Protein AF-A0A163GGL7-F1 (afdb_monomer)

Structure (mmCIF, N/CA/C/O backbone):
data_AF-A0A163GGL7-F1
#
_entry.id   AF-A0A163GGL7-F1
#
loop_
_atom_site.group_PDB
_atom_site.id
_atom_site.type_symbol
_atom_site.label_atom_id
_atom_site.label_alt_id
_atom_site.label_comp_id
_atom_site.label_asym_id
_atom_site.label_entity_id
_atom_site.label_seq_id
_atom_site.pdbx_PDB_ins_code
_atom_site.Cartn_x
_atom_site.Cartn_y
_atom_site.Cartn_z
_atom_site.occupancy
_atom_site.B_iso_or_equiv
_atom_site.auth_seq_id
_atom_site.auth_comp_id
_atom_site.auth_asym_id
_atom_site.auth_atom_id
_atom_site.pdbx_PDB_model_num
ATOM 1 N N . MET A 1 1 ? -7.167 70.352 -33.232 1.00 44.88 1 MET A N 1
ATOM 2 C CA . MET A 1 1 ? -8.323 69.597 -32.715 1.00 44.88 1 MET A CA 1
ATOM 3 C C . MET A 1 1 ? -7.757 68.590 -31.742 1.00 44.88 1 MET A C 1
ATOM 5 O O . MET A 1 1 ? -7.042 67.697 -32.175 1.00 44.88 1 MET A O 1
ATOM 9 N N . GLU A 1 2 ? -7.932 68.835 -30.448 1.00 42.88 2 GLU A N 1
ATOM 10 C CA . GLU A 1 2 ? -7.479 67.932 -29.388 1.00 42.88 2 GLU A CA 1
ATOM 11 C C . GLU A 1 2 ? -8.529 66.824 -29.254 1.00 42.88 2 GLU A C 1
ATOM 13 O O . GLU A 1 2 ? -9.671 67.102 -28.901 1.00 42.88 2 GLU A O 1
ATOM 18 N N . GLY A 1 3 ? -8.180 65.598 -29.649 1.00 52.34 3 GLY A N 1
ATOM 19 C CA . GLY A 1 3 ? -9.056 64.434 -29.512 1.00 52.34 3 GLY A CA 1
ATOM 20 C C . GLY A 1 3 ? -8.938 63.861 -28.104 1.00 52.34 3 GLY A C 1
ATOM 21 O O . GLY A 1 3 ? -7.832 63.551 -27.660 1.00 52.34 3 GLY A O 1
ATOM 22 N N . GLN A 1 4 ? -10.057 63.749 -27.392 1.00 49.47 4 GLN A N 1
ATOM 23 C CA . GLN A 1 4 ? -10.102 63.172 -26.052 1.00 49.47 4 GLN A CA 1
ATOM 24 C C . GLN A 1 4 ? -10.383 61.666 -26.169 1.00 49.47 4 GLN A C 1
ATOM 26 O O . GLN A 1 4 ? -11.414 61.265 -26.703 1.00 49.47 4 GLN A O 1
ATOM 31 N N . LEU A 1 5 ? -9.446 60.834 -25.708 1.00 48.84 5 LEU A N 1
ATOM 32 C CA . LEU A 1 5 ? -9.575 59.373 -25.716 1.00 48.84 5 LEU A CA 1
ATOM 33 C C . LEU A 1 5 ? -10.402 58.906 -24.515 1.00 48.84 5 LEU A C 1
ATOM 35 O O . LEU A 1 5 ? -10.209 59.396 -23.400 1.00 48.84 5 LEU A O 1
ATOM 39 N N . SER A 1 6 ? -11.285 57.931 -24.733 1.00 51.97 6 SER A N 1
ATOM 40 C CA . SER A 1 6 ? -12.044 57.272 -23.667 1.00 51.97 6 SER A CA 1
ATOM 41 C C . SER A 1 6 ? -11.605 55.813 -23.512 1.00 51.97 6 SER A C 1
ATOM 43 O O . SER A 1 6 ? -11.263 55.147 -24.491 1.00 51.97 6 SER A O 1
ATOM 45 N N . PHE A 1 7 ? -11.568 55.341 -22.263 1.00 52.06 7 PHE A N 1
ATOM 46 C CA . PHE A 1 7 ? -11.135 53.992 -21.895 1.00 52.06 7 PHE A CA 1
ATOM 47 C C . PHE A 1 7 ? -12.296 53.255 -21.233 1.00 52.06 7 PHE A C 1
ATOM 49 O O . PHE A 1 7 ? -12.891 53.776 -20.288 1.00 52.06 7 PHE A O 1
ATOM 56 N N . ILE A 1 8 ? -12.580 52.041 -21.701 1.00 52.47 8 ILE A N 1
ATOM 57 C CA . ILE A 1 8 ? -13.531 51.120 -21.070 1.00 52.47 8 ILE A CA 1
ATOM 58 C C . ILE A 1 8 ? -12.761 49.851 -20.693 1.00 52.47 8 ILE A C 1
ATOM 60 O O . ILE A 1 8 ? -11.965 49.339 -21.484 1.00 52.47 8 ILE A O 1
ATOM 64 N N . VAL A 1 9 ? -12.962 49.383 -19.460 1.00 54.03 9 VAL A N 1
ATOM 65 C CA . VAL A 1 9 ? -12.357 48.157 -18.926 1.00 54.03 9 VAL A CA 1
ATOM 66 C C . VAL A 1 9 ? -13.477 47.160 -18.670 1.00 54.03 9 VAL A C 1
ATOM 68 O O . VAL A 1 9 ? -14.288 47.382 -17.774 1.00 54.03 9 VAL A O 1
ATOM 71 N N . GLU A 1 10 ? -13.492 46.066 -19.427 1.00 55.91 10 GLU A N 1
ATOM 72 C CA . GLU A 1 10 ? -14.357 44.908 -19.182 1.00 55.91 10 GLU A CA 1
ATOM 73 C C . GLU A 1 10 ? -13.496 43.634 -19.186 1.00 55.91 10 GLU A C 1
ATOM 75 O O . GLU A 1 10 ? -12.673 43.421 -20.081 1.00 55.91 10 GLU A O 1
ATOM 80 N N . ASP A 1 11 ? -13.636 42.843 -18.117 1.00 50.78 11 ASP A N 1
ATOM 81 C CA . ASP A 1 11 ? -13.098 41.492 -17.905 1.00 50.78 11 ASP A CA 1
ATOM 82 C C . ASP A 1 11 ? -11.753 41.184 -18.593 1.00 50.78 11 ASP A C 1
ATOM 84 O O . ASP A 1 11 ? -11.652 40.435 -19.564 1.00 50.78 11 ASP A O 1
ATOM 88 N N . ASN A 1 12 ? -10.682 41.742 -18.014 1.00 46.88 12 ASN A N 1
ATOM 89 C CA . ASN A 1 12 ? -9.273 41.542 -18.386 1.00 46.88 12 ASN A CA 1
ATOM 90 C C . ASN A 1 12 ? -8.842 42.047 -19.775 1.00 46.88 12 ASN A C 1
ATOM 92 O O . ASN A 1 12 ? -7.723 41.749 -20.202 1.00 46.88 12 ASN A O 1
ATOM 96 N N . SER A 1 13 ? -9.645 42.877 -20.446 1.00 48.28 13 SER A N 1
ATOM 97 C CA . SER A 1 13 ? -9.218 43.558 -21.672 1.00 48.28 13 SER A CA 1
ATOM 98 C C . SER A 1 13 ? -9.492 45.066 -21.645 1.00 48.28 13 SER A C 1
ATOM 100 O O . SER A 1 13 ? -10.447 45.546 -21.038 1.00 48.28 13 SER A O 1
ATOM 102 N N . LEU A 1 14 ? -8.589 45.828 -22.269 1.00 50.19 14 LEU A N 1
ATOM 103 C CA . LEU A 1 14 ? -8.660 47.284 -22.409 1.00 50.19 14 LEU A CA 1
ATOM 104 C C . LEU A 1 14 ? -8.910 47.615 -23.880 1.00 50.19 14 LEU A C 1
ATOM 106 O O . LEU A 1 14 ? -8.082 47.289 -24.733 1.00 50.19 14 LEU A O 1
ATOM 110 N N . LEU A 1 15 ? -10.024 48.287 -24.166 1.00 52.66 15 LEU A N 1
ATOM 111 C CA . LEU A 1 15 ? -10.358 48.784 -25.500 1.00 52.66 15 LEU A CA 1
ATOM 112 C C . LEU A 1 15 ? -10.299 50.316 -25.505 1.00 52.66 15 LEU A C 1
ATOM 114 O O . LEU A 1 15 ? -10.896 50.980 -24.657 1.00 52.66 15 LEU A O 1
ATOM 118 N N . ILE A 1 16 ? -9.552 50.869 -26.464 1.00 56.84 16 ILE A N 1
ATOM 119 C CA . ILE A 1 16 ? -9.421 52.312 -26.6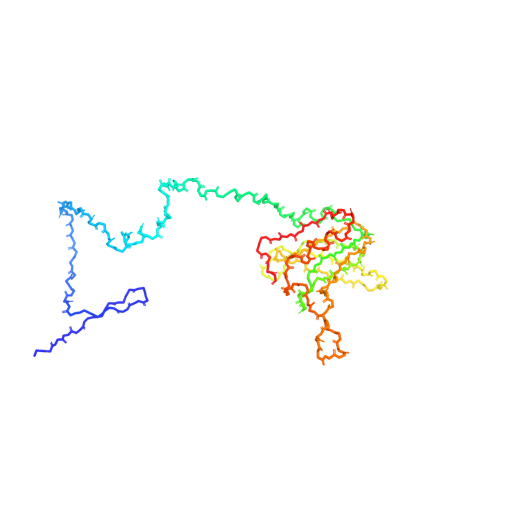95 1.00 56.84 16 ILE A CA 1
ATOM 120 C C . ILE A 1 16 ? -10.218 52.639 -27.952 1.00 56.84 16 ILE A C 1
ATOM 122 O O . ILE A 1 16 ? -9.942 52.082 -29.015 1.00 56.84 16 ILE A O 1
ATOM 126 N N . THR A 1 17 ? -11.203 53.530 -27.839 1.00 58.06 17 THR A N 1
ATOM 127 C CA . THR A 1 17 ? -12.014 53.953 -28.987 1.00 58.06 17 THR A CA 1
ATOM 128 C C . THR A 1 17 ? -12.222 55.461 -29.009 1.00 58.06 17 THR A C 1
ATOM 130 O O . THR A 1 17 ? -12.473 56.075 -27.973 1.00 58.06 17 THR A O 1
ATOM 133 N N . ASP A 1 18 ? -12.214 56.033 -30.212 1.00 52.47 18 ASP A N 1
ATOM 134 C CA . ASP A 1 18 ? -12.368 57.476 -30.460 1.00 52.47 18 ASP A CA 1
ATOM 135 C C . ASP A 1 18 ? -13.841 57.927 -30.542 1.00 52.47 18 ASP A C 1
ATOM 137 O O . ASP A 1 18 ? -14.144 59.008 -31.044 1.00 52.47 18 ASP A O 1
ATOM 141 N N . LYS A 1 19 ? -14.788 57.081 -30.116 1.00 53.19 19 LYS A N 1
ATOM 142 C CA . LYS A 1 19 ? -16.228 57.348 -30.230 1.00 53.19 19 LYS A CA 1
ATOM 143 C C . LYS A 1 19 ? -16.804 57.757 -28.877 1.00 53.19 19 LYS A C 1
ATOM 145 O O . LYS A 1 19 ? -16.641 57.043 -27.893 1.00 53.19 19 LYS A O 1
ATOM 150 N N . GLU A 1 20 ? -17.486 58.900 -28.846 1.00 45.91 20 GLU A N 1
ATOM 151 C CA . GLU A 1 20 ? -18.166 59.417 -27.656 1.00 45.91 20 GLU A CA 1
ATOM 152 C C . GLU A 1 20 ? -19.263 58.449 -27.181 1.00 45.91 20 GLU A C 1
ATOM 154 O O . GLU A 1 20 ? -20.142 58.045 -27.946 1.00 45.91 20 GLU A O 1
ATOM 159 N N . VAL A 1 21 ? -19.211 58.078 -25.900 1.00 42.91 21 VAL A N 1
ATOM 160 C CA . VAL A 1 21 ? -20.190 57.194 -25.258 1.00 42.91 21 VAL A CA 1
ATOM 161 C C . VAL A 1 21 ? -21.442 58.003 -24.915 1.00 42.91 21 VAL A C 1
ATOM 163 O O . VAL A 1 21 ? -21.466 58.756 -23.942 1.00 42.91 21 VAL A O 1
ATOM 166 N N . VAL A 1 22 ? -22.506 57.840 -25.702 1.00 39.91 22 VAL A N 1
ATOM 167 C CA . VAL A 1 22 ? -23.835 58.366 -25.366 1.00 39.91 22 VAL A CA 1
ATOM 168 C C . VAL A 1 22 ? -24.484 57.426 -24.351 1.00 39.91 22 VAL A C 1
ATOM 170 O O . VAL A 1 22 ? -24.863 56.305 -24.678 1.00 39.91 22 VAL A O 1
ATOM 173 N N . THR A 1 23 ? -24.620 57.880 -23.106 1.00 41.75 23 THR A N 1
ATOM 174 C CA . THR A 1 23 ? -25.435 57.206 -22.085 1.00 41.75 23 THR A CA 1
ATOM 175 C C . THR A 1 23 ? -26.864 57.731 -22.155 1.00 41.75 23 THR A C 1
ATOM 177 O O . THR A 1 23 ? -27.076 58.929 -22.006 1.00 41.75 23 THR A O 1
ATOM 180 N N . CYS A 1 24 ? -27.855 56.859 -22.361 1.00 31.84 24 CYS A N 1
ATOM 181 C CA . CYS A 1 24 ? -29.272 57.197 -22.188 1.00 31.84 24 CYS A CA 1
ATOM 182 C C . CYS A 1 24 ? -30.082 55.976 -21.728 1.00 31.84 24 CYS A C 1
ATOM 184 O O . CYS A 1 24 ? -30.067 54.919 -22.353 1.00 31.84 24 CYS A O 1
ATOM 186 N N . HIS A 1 25 ? -30.798 56.169 -20.620 1.00 33.97 25 HIS A N 1
ATOM 187 C CA . HIS A 1 25 ? -31.919 55.356 -20.159 1.00 33.97 25 HIS A CA 1
ATOM 188 C C . HIS A 1 25 ? -33.111 55.402 -21.137 1.00 33.97 25 HIS A C 1
ATOM 190 O O . HIS A 1 25 ? -33.255 56.353 -21.899 1.00 33.97 25 HIS A O 1
ATOM 196 N N . ASP A 1 26 ? -34.011 54.429 -20.949 1.00 32.78 26 ASP A N 1
ATOM 197 C CA . ASP A 1 26 ? -35.420 54.352 -21.370 1.00 32.78 26 ASP A CA 1
ATOM 198 C C . ASP A 1 26 ? -35.799 53.687 -22.719 1.00 32.78 26 ASP A C 1
ATOM 200 O O . ASP A 1 26 ? -35.625 54.239 -23.796 1.00 32.78 26 ASP A O 1
ATOM 204 N N . LYS A 1 27 ? -36.546 52.576 -22.552 1.00 35.03 27 LYS A N 1
ATOM 205 C CA . LYS A 1 27 ? -37.779 52.149 -23.259 1.00 35.03 27 LYS A CA 1
ATOM 206 C C . LYS A 1 27 ? -37.694 51.428 -24.623 1.00 35.03 27 LYS A C 1
ATOM 208 O O . LYS A 1 27 ? -37.368 52.002 -25.646 1.00 35.03 27 LYS A O 1
ATOM 213 N N . PHE A 1 28 ? -38.148 50.166 -24.566 1.00 39.12 28 PHE A N 1
ATOM 214 C CA . PHE A 1 28 ? -38.983 49.370 -25.492 1.00 39.12 28 PHE A CA 1
ATOM 215 C C . PHE A 1 28 ? -39.317 49.880 -26.914 1.00 39.12 28 PHE A C 1
ATOM 217 O O . PHE A 1 28 ? -39.790 51.003 -27.066 1.00 39.12 28 PHE A O 1
ATOM 224 N N . LYS A 1 29 ? -39.365 48.887 -27.836 1.00 33.34 29 LYS A N 1
ATOM 225 C CA . LYS A 1 29 ? -39.800 48.874 -29.260 1.00 33.34 29 LYS A CA 1
ATOM 226 C C . LYS A 1 29 ? -38.696 49.352 -30.218 1.00 33.34 29 LYS A C 1
ATOM 228 O O . LYS A 1 29 ? -38.129 50.401 -29.992 1.00 33.34 29 LYS A O 1
ATOM 233 N N . ASP A 1 30 ? -38.254 48.615 -31.235 1.00 35.81 30 ASP A N 1
ATOM 234 C CA . ASP A 1 30 ? -38.982 47.785 -32.191 1.00 35.81 30 ASP A CA 1
ATOM 235 C C . ASP A 1 30 ? -38.170 46.577 -32.696 1.00 35.81 30 ASP A C 1
ATOM 237 O O . ASP A 1 30 ? -36.960 46.453 -32.535 1.00 35.81 30 ASP A O 1
ATOM 241 N N . MET A 1 31 ? -38.934 45.673 -33.290 1.00 38.78 31 MET A N 1
ATOM 242 C CA . MET A 1 31 ? -38.601 44.422 -33.945 1.00 38.78 31 MET A CA 1
ATOM 243 C C . MET A 1 31 ? -37.930 44.671 -35.303 1.00 38.78 31 MET A C 1
ATOM 245 O O . MET A 1 31 ? -38.597 45.213 -36.174 1.00 38.78 31 MET A O 1
ATOM 249 N N . GLU A 1 32 ? -36.708 44.181 -35.541 1.00 40.34 32 GLU A N 1
ATOM 250 C CA . GLU A 1 32 ? -36.238 43.870 -36.901 1.00 40.34 32 GLU A CA 1
ATOM 251 C C . GLU A 1 32 ? -35.399 42.584 -36.918 1.00 40.34 32 GLU A C 1
ATOM 253 O O . GLU A 1 32 ? -34.463 42.401 -36.140 1.00 40.34 32 GLU A O 1
ATOM 258 N N . LEU A 1 33 ? -35.804 41.669 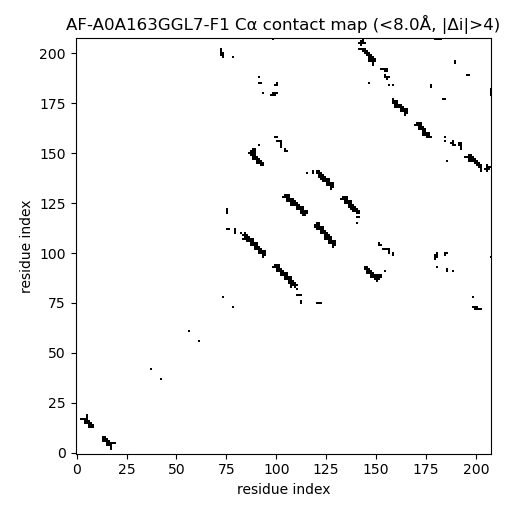-37.804 1.00 47.94 33 LEU A N 1
ATOM 259 C CA . LEU A 1 33 ? -35.144 40.407 -38.106 1.00 47.94 33 LEU A CA 1
ATOM 260 C C . LEU A 1 33 ? -33.727 40.660 -38.631 1.00 47.94 33 LEU A C 1
ATOM 262 O O . LEU A 1 33 ? -33.557 41.042 -39.788 1.00 47.94 33 LEU A O 1
ATOM 266 N N . PHE A 1 34 ? -32.716 40.339 -37.831 1.00 37.09 34 PHE A N 1
ATOM 267 C CA . PHE A 1 34 ? -31.394 40.050 -38.366 1.00 37.09 34 PHE A CA 1
ATOM 268 C C . PHE A 1 34 ? -31.302 38.551 -38.630 1.00 37.09 34 PHE A C 1
ATOM 270 O O . PHE A 1 34 ? -31.229 37.730 -37.720 1.00 37.09 34 PHE A O 1
ATOM 277 N N . ILE A 1 35 ? -31.350 38.204 -39.915 1.00 43.56 35 ILE A N 1
ATOM 278 C CA . ILE A 1 35 ? -30.812 36.945 -40.417 1.00 43.56 35 ILE A CA 1
ATOM 279 C C . ILE A 1 35 ? -29.319 37.014 -40.105 1.00 43.56 35 ILE A C 1
ATOM 281 O O . ILE A 1 35 ? -28.572 37.699 -40.804 1.00 43.56 35 ILE A O 1
ATOM 285 N N . GLU A 1 36 ? -28.906 36.385 -39.008 1.00 51.75 36 GLU A N 1
ATOM 286 C CA . GLU A 1 36 ? -27.495 36.203 -38.695 1.00 51.75 36 GLU A CA 1
ATOM 287 C C . GLU A 1 36 ? -26.886 35.417 -39.854 1.00 51.75 36 GLU A C 1
ATOM 289 O O . GLU A 1 36 ? -27.171 34.234 -40.055 1.00 51.75 36 GLU A O 1
ATOM 294 N N . GLN A 1 37 ? -26.096 36.098 -40.683 1.00 56.59 37 GLN A N 1
ATOM 295 C CA . GLN A 1 37 ? -25.216 35.380 -41.585 1.00 56.59 37 GLN A CA 1
ATOM 296 C C . GLN A 1 37 ? -24.268 34.564 -40.704 1.00 56.59 37 GLN A C 1
ATOM 298 O O . GLN A 1 37 ? -23.672 35.141 -39.790 1.00 56.59 37 GLN A O 1
ATOM 303 N N . PRO A 1 38 ? -24.170 33.241 -40.916 1.00 52.81 38 PRO A N 1
ATOM 304 C CA . PRO A 1 38 ? -23.340 32.400 -40.076 1.00 52.81 38 PRO A CA 1
ATOM 305 C C . PRO A 1 38 ? -21.902 32.911 -40.126 1.00 52.81 38 PRO A C 1
ATOM 307 O O . PRO A 1 38 ? -21.375 33.228 -41.193 1.00 52.81 38 PRO A O 1
ATOM 310 N N . ASP A 1 39 ? -21.300 33.021 -38.945 1.00 60.44 39 ASP A N 1
ATOM 311 C CA . ASP A 1 39 ? -19.940 33.507 -38.760 1.00 60.44 39 ASP A CA 1
ATOM 312 C C . ASP A 1 39 ? -18.971 32.732 -39.682 1.00 60.44 39 ASP A C 1
ATOM 314 O O . ASP A 1 39 ? -18.908 31.494 -39.601 1.00 60.44 39 ASP A O 1
ATOM 318 N N . PRO A 1 40 ? -18.206 33.411 -40.560 1.00 57.97 40 PRO A N 1
ATOM 319 C CA . PRO A 1 40 ? -17.293 32.752 -41.493 1.00 57.97 40 PRO A CA 1
ATOM 320 C C . PRO A 1 40 ? -16.237 31.880 -40.791 1.00 57.97 40 PRO A C 1
ATOM 322 O O . PRO A 1 40 ? -15.691 30.963 -41.409 1.00 57.97 40 PRO A O 1
ATOM 325 N N . PHE A 1 41 ? -15.971 32.097 -39.496 1.00 48.69 41 PHE A N 1
ATOM 326 C CA . PHE A 1 41 ? -15.073 31.245 -38.711 1.00 48.69 41 PHE A CA 1
ATOM 327 C C . PHE A 1 41 ? -15.708 29.903 -38.290 1.00 48.69 41 PHE A C 1
ATOM 329 O O . PHE A 1 41 ? -15.012 28.883 -38.219 1.00 48.69 41 PHE A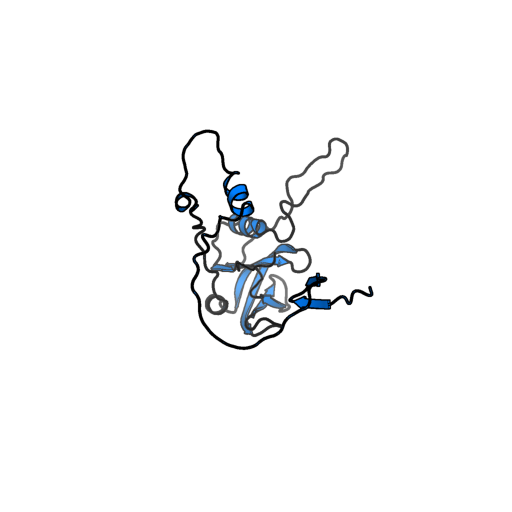 O 1
ATOM 336 N N . ILE A 1 42 ? -17.030 29.851 -38.092 1.00 57.31 42 ILE A N 1
ATOM 337 C CA . ILE A 1 42 ? -17.773 28.599 -37.842 1.00 57.31 42 ILE A CA 1
ATOM 338 C C . ILE A 1 42 ? -17.869 27.776 -39.137 1.00 57.31 42 ILE A C 1
ATOM 340 O O . ILE A 1 42 ? -17.798 26.546 -39.124 1.00 57.31 42 ILE A O 1
ATOM 344 N N . GLU A 1 43 ? -17.970 28.442 -40.286 1.00 55.50 43 GLU A N 1
ATOM 345 C CA . GLU A 1 43 ? -18.048 27.767 -41.583 1.00 55.50 43 GLU A CA 1
ATOM 346 C C . GLU A 1 43 ? -16.686 27.214 -42.044 1.00 55.50 43 GLU A C 1
ATOM 348 O O . GLU A 1 43 ? -16.609 26.128 -42.624 1.00 55.50 43 GLU A O 1
ATOM 353 N N . ALA A 1 44 ? -15.587 27.900 -41.709 1.00 53.97 44 ALA A N 1
ATOM 354 C CA . ALA A 1 44 ? -14.232 27.423 -41.982 1.00 53.97 44 ALA A CA 1
ATOM 355 C C . ALA A 1 44 ? -13.853 26.181 -41.153 1.00 53.97 44 ALA A C 1
ATOM 357 O O . ALA A 1 44 ? -13.134 25.311 -41.646 1.00 53.97 44 ALA A O 1
ATOM 358 N N . SER A 1 45 ? -14.360 26.058 -39.923 1.00 51.62 45 SER A N 1
ATOM 359 C CA . SER A 1 45 ? -14.071 24.918 -39.037 1.00 51.62 45 SER A CA 1
ATOM 360 C C . SER A 1 45 ? -14.872 23.655 -39.379 1.00 51.62 45 SER A C 1
ATOM 362 O O . SER A 1 45 ? -14.391 22.551 -39.133 1.00 51.62 45 SER A O 1
ATOM 364 N N . LYS A 1 46 ? -16.021 23.777 -40.059 1.00 51.97 46 LYS A N 1
ATOM 365 C CA . LYS A 1 46 ? -16.744 22.626 -40.640 1.00 51.97 46 LYS A CA 1
ATOM 366 C C . LYS A 1 46 ? -16.039 21.988 -41.843 1.00 51.97 46 LYS A C 1
ATOM 368 O O . LYS A 1 46 ? -16.419 20.900 -42.264 1.00 51.97 46 LYS A O 1
ATOM 373 N N . LYS A 1 47 ? -15.028 22.646 -42.418 1.00 49.88 47 LYS A N 1
ATOM 374 C CA . LYS A 1 47 ? -14.437 22.271 -43.713 1.00 49.88 47 LYS A CA 1
ATOM 375 C C . LYS A 1 47 ? -13.233 21.321 -43.630 1.00 49.88 47 LYS A C 1
ATOM 377 O O . LYS A 1 47 ? -12.660 21.006 -44.669 1.00 49.88 47 LYS A O 1
ATOM 382 N N . PHE A 1 48 ? -12.849 20.862 -42.435 1.00 44.59 48 PHE A N 1
ATOM 383 C CA . PHE A 1 48 ? -11.613 20.088 -42.218 1.00 44.59 48 PHE A CA 1
ATOM 384 C C . PHE A 1 48 ? -11.803 18.609 -41.858 1.00 44.59 48 PHE A C 1
ATOM 386 O O . PHE A 1 48 ? -10.871 17.980 -41.367 1.00 44.59 48 PHE A O 1
ATOM 393 N N . PHE A 1 49 ? -12.954 18.019 -42.176 1.00 42.09 49 PHE A N 1
ATOM 394 C CA . PHE A 1 49 ? -13.113 16.563 -42.143 1.00 42.09 49 PHE A CA 1
ATOM 395 C C . PHE A 1 49 ? -13.613 16.071 -43.499 1.00 42.09 49 PHE A C 1
ATOM 397 O O . PHE A 1 49 ? -14.788 15.778 -43.684 1.00 42.09 49 PHE A O 1
ATOM 404 N N . PHE A 1 50 ? -12.699 16.024 -44.468 1.00 39.28 50 PHE A N 1
ATOM 405 C CA . PHE A 1 50 ? -12.869 15.223 -45.675 1.00 39.28 50 PHE A CA 1
ATOM 406 C C . PHE A 1 50 ? -11.946 14.011 -45.555 1.00 39.28 50 PHE A C 1
ATOM 408 O O . PHE A 1 50 ? -10.725 14.155 -45.549 1.00 39.28 50 PHE A O 1
ATOM 415 N N . ILE A 1 51 ? -12.545 12.830 -45.427 1.00 47.94 51 ILE A N 1
ATOM 416 C CA . ILE A 1 51 ? -11.910 11.542 -45.714 1.00 47.94 51 ILE A CA 1
ATOM 417 C C . ILE A 1 51 ? -12.280 11.222 -47.171 1.00 47.94 51 ILE A C 1
ATOM 419 O O . ILE A 1 51 ? -13.402 11.498 -47.591 1.00 47.94 51 ILE A O 1
ATOM 423 N N . GLU A 1 52 ? -11.333 10.719 -47.964 1.00 48.09 52 GLU A N 1
ATOM 424 C CA . GLU A 1 52 ? -11.436 10.557 -49.429 1.00 48.09 52 GLU A CA 1
ATOM 425 C C . GLU A 1 52 ? -12.461 9.518 -49.932 1.00 48.09 52 GLU A C 1
ATOM 427 O O . GLU A 1 52 ? -12.468 9.202 -51.118 1.00 48.09 52 GLU A O 1
ATOM 432 N N . GLU A 1 53 ? -13.381 9.023 -49.106 1.00 51.03 53 GLU A N 1
ATOM 433 C CA . GLU A 1 53 ? -14.464 8.138 -49.547 1.00 51.03 53 GLU A CA 1
ATOM 434 C C . GLU A 1 53 ? -15.765 8.557 -48.852 1.00 51.03 53 GLU A C 1
ATOM 436 O O . GLU A 1 53 ? -15.837 8.661 -47.631 1.00 51.03 53 GLU A O 1
ATOM 441 N N . GLY A 1 54 ? -16.767 8.918 -49.656 1.00 49.09 54 GLY A N 1
ATOM 442 C CA . GLY A 1 54 ? -17.960 9.656 -49.242 1.00 49.09 54 GLY A CA 1
ATOM 443 C C . GLY A 1 54 ? -18.971 8.869 -48.412 1.00 49.09 54 GLY A C 1
ATOM 444 O O . GLY A 1 54 ? -20.072 8.612 -48.891 1.00 49.09 54 GLY A O 1
ATOM 445 N N . GLU A 1 55 ? -18.648 8.597 -47.153 1.00 49.88 55 GLU A N 1
ATOM 446 C CA . GLU A 1 55 ? -19.631 8.283 -46.116 1.00 49.88 55 GLU A CA 1
ATOM 447 C C . GLU A 1 55 ? -19.621 9.387 -45.049 1.00 49.88 55 GLU A C 1
ATOM 449 O O . GLU A 1 55 ? -18.615 9.653 -44.390 1.00 49.88 55 GLU A O 1
ATOM 454 N N . GLN A 1 56 ? -20.756 10.082 -44.909 1.00 48.09 56 GLN A N 1
ATOM 455 C CA . GLN A 1 56 ? -21.010 10.942 -43.756 1.00 48.09 56 GLN A CA 1
ATOM 456 C C . GLN A 1 56 ? -21.264 10.037 -42.553 1.00 48.09 56 GLN A C 1
ATOM 458 O O . GLN A 1 56 ? -22.330 9.439 -42.452 1.00 48.09 56 GLN A O 1
ATOM 463 N N . ILE A 1 57 ? -20.297 9.960 -41.646 1.00 47.94 57 ILE A N 1
ATOM 464 C CA . ILE A 1 57 ? -20.506 9.355 -40.332 1.00 47.94 57 ILE A CA 1
ATOM 465 C C . ILE A 1 57 ? -21.317 10.370 -39.515 1.00 47.94 57 ILE A C 1
ATOM 467 O O . ILE A 1 57 ? -20.840 11.479 -39.247 1.00 47.94 57 ILE A O 1
ATOM 471 N N . GLU A 1 58 ? -22.568 10.039 -39.184 1.00 50.38 58 GLU A N 1
ATOM 472 C CA . GLU A 1 58 ? -23.361 10.821 -38.233 1.00 50.38 58 GLU A CA 1
ATOM 473 C C . GLU A 1 58 ? -22.621 10.862 -36.888 1.00 50.38 58 GLU A C 1
ATOM 475 O O . GLU A 1 58 ? -22.031 9.873 -36.454 1.00 50.38 58 GLU A O 1
ATOM 480 N N . LEU A 1 59 ? -22.633 12.016 -36.211 1.00 48.56 59 LEU A N 1
ATOM 481 C CA . LEU A 1 59 ? -21.912 12.214 -34.944 1.00 48.56 59 LEU A CA 1
ATOM 482 C C . LEU A 1 59 ? -22.355 11.236 -33.834 1.00 48.56 59 LEU A C 1
ATOM 484 O O . LEU A 1 59 ? -21.647 11.083 -32.839 1.00 48.56 59 LEU A O 1
ATOM 488 N N . ASP A 1 60 ? -23.491 10.568 -34.027 1.00 51.72 60 ASP A N 1
ATOM 489 C CA . ASP A 1 60 ? -24.046 9.549 -33.140 1.00 51.72 60 ASP A CA 1
ATOM 490 C C . ASP A 1 60 ? -23.286 8.207 -33.222 1.00 51.72 60 ASP A C 1
ATOM 492 O O . ASP A 1 60 ? -23.339 7.412 -32.284 1.00 51.72 60 ASP A O 1
ATOM 496 N N . GLU A 1 61 ? -22.506 7.963 -34.284 1.00 49.09 61 GLU A N 1
ATOM 497 C CA . GLU A 1 61 ? -21.687 6.748 -34.448 1.00 49.09 61 GLU A CA 1
ATOM 498 C C . GLU A 1 61 ? -20.269 6.879 -33.856 1.00 49.09 61 GLU A C 1
ATOM 500 O O . GLU A 1 61 ? -19.539 5.893 -33.749 1.00 49.09 61 GLU A O 1
ATOM 505 N N . LEU A 1 62 ? -19.879 8.076 -33.396 1.00 44.22 62 LEU A N 1
ATOM 506 C CA . LEU A 1 62 ? -18.629 8.311 -32.656 1.00 44.22 62 LEU A CA 1
ATOM 507 C C . LEU A 1 62 ? -18.771 8.095 -31.143 1.00 44.22 62 LEU A C 1
ATOM 509 O O . LEU A 1 62 ? -17.879 8.465 -30.373 1.00 44.22 62 LEU A O 1
ATOM 513 N N . ILE A 1 63 ? -19.849 7.446 -30.699 1.00 46.03 63 ILE A N 1
ATOM 514 C CA . ILE A 1 63 ? -19.888 6.840 -29.371 1.00 46.03 63 ILE A CA 1
ATOM 515 C C . ILE A 1 63 ? -19.026 5.578 -29.444 1.00 46.03 63 ILE A C 1
ATOM 517 O O . ILE A 1 63 ? -19.508 4.455 -29.596 1.00 46.03 63 ILE A O 1
ATOM 521 N N . LEU A 1 64 ? -17.709 5.770 -29.335 1.00 47.50 64 LEU A N 1
ATOM 522 C CA . LEU A 1 64 ? -16.826 4.714 -28.856 1.00 47.50 64 LEU A CA 1
ATOM 523 C C . LEU A 1 64 ? -17.503 4.097 -27.623 1.00 47.50 64 LEU A C 1
ATOM 525 O O . LEU A 1 64 ? -17.970 4.861 -26.771 1.00 47.50 64 LEU A O 1
ATOM 529 N N . PRO A 1 65 ? -17.566 2.762 -27.479 1.00 40.97 65 PRO A N 1
ATOM 530 C CA . PRO A 1 65 ? -17.975 2.163 -26.225 1.00 40.97 65 PRO A CA 1
ATOM 531 C C . PRO A 1 65 ? -16.876 2.466 -25.201 1.00 40.97 65 PRO A C 1
ATOM 533 O O . PRO A 1 65 ? -16.017 1.638 -24.921 1.00 40.97 65 PRO A O 1
ATOM 536 N N . ILE A 1 66 ? -16.891 3.672 -24.632 1.00 47.34 66 ILE A N 1
ATOM 537 C CA . ILE A 1 66 ? -16.268 3.967 -23.349 1.00 47.34 66 ILE A CA 1
ATOM 538 C C . ILE A 1 66 ? -17.205 3.347 -22.316 1.00 47.34 66 ILE A C 1
ATOM 540 O O . ILE A 1 66 ? -17.952 4.011 -21.612 1.00 47.34 66 ILE A O 1
ATOM 544 N N . ILE A 1 67 ? -17.226 2.022 -22.312 1.00 51.69 67 ILE A N 1
ATOM 545 C CA . ILE A 1 67 ? -17.556 1.246 -21.135 1.00 51.69 67 ILE A CA 1
ATOM 546 C C . ILE A 1 67 ? -16.233 0.567 -20.791 1.00 51.69 67 ILE A C 1
ATOM 548 O O . ILE A 1 67 ? -16.061 -0.639 -20.942 1.00 51.69 67 ILE A O 1
ATOM 552 N N . GLU A 1 68 ? -15.247 1.371 -20.383 1.00 56.97 68 GLU A N 1
ATOM 553 C CA . GLU A 1 68 ? -14.381 0.882 -19.319 1.00 56.97 68 GLU A CA 1
ATOM 554 C C . GLU A 1 68 ? -15.336 0.739 -18.141 1.00 56.97 68 GLU A C 1
ATOM 556 O O . GLU A 1 68 ? -15.846 1.741 -17.650 1.00 56.97 68 GLU A O 1
ATOM 561 N N . GLU A 1 69 ? -15.710 -0.496 -17.805 1.00 53.50 69 GLU A N 1
ATOM 562 C CA . GLU A 1 69 ? -16.549 -0.788 -16.648 1.00 53.50 69 GLU A CA 1
ATOM 563 C C . GLU A 1 69 ? -15.991 -0.000 -15.459 1.00 53.50 69 GLU A C 1
ATOM 565 O O . GLU A 1 69 ? -14.899 -0.295 -14.966 1.00 53.50 69 GLU A O 1
ATOM 570 N N . GLU A 1 70 ? -16.699 1.060 -15.065 1.00 52.25 70 GLU A N 1
ATOM 571 C CA . GLU A 1 70 ? -16.304 1.947 -13.982 1.00 52.25 70 GLU A CA 1
ATOM 572 C C . GLU A 1 70 ? -16.372 1.135 -12.692 1.00 52.25 70 GLU A C 1
ATOM 574 O O . GLU A 1 70 ? -17.396 1.060 -12.014 1.00 52.25 70 GLU A O 1
ATOM 579 N N . LYS A 1 71 ? -15.283 0.434 -12.376 1.00 58.75 71 LYS A N 1
ATOM 580 C CA . LYS A 1 71 ? -15.170 -0.319 -11.138 1.00 58.75 71 LYS A CA 1
ATOM 581 C C . LYS A 1 71 ? -15.000 0.709 -10.028 1.00 58.75 71 LYS A C 1
ATOM 583 O O . LYS A 1 71 ? -13.881 1.117 -9.717 1.00 58.75 71 LYS A O 1
ATOM 588 N N . GLU A 1 72 ? -16.123 1.171 -9.485 1.00 65.44 72 GLU A N 1
ATOM 589 C CA . GLU A 1 72 ? -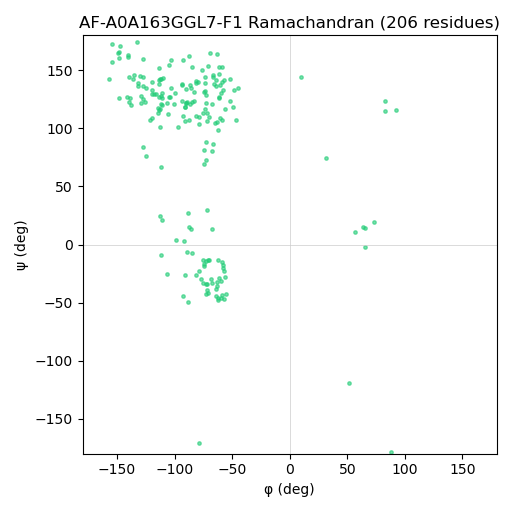16.150 2.044 -8.317 1.00 65.44 72 GLU A CA 1
ATOM 590 C C . GLU A 1 72 ? -15.249 1.434 -7.237 1.00 65.44 72 GLU A C 1
ATOM 592 O O . GLU A 1 72 ? -15.431 0.296 -6.793 1.00 65.44 72 GLU A O 1
ATOM 597 N N . SER A 1 73 ? -14.202 2.168 -6.862 1.00 75.69 73 SER A N 1
ATOM 598 C CA . SER A 1 73 ? -13.280 1.736 -5.818 1.00 75.69 73 SER A CA 1
ATOM 599 C C . SER A 1 73 ? -14.026 1.639 -4.488 1.00 75.69 73 SER A C 1
ATOM 601 O O . SER A 1 73 ? -14.764 2.563 -4.143 1.00 75.69 73 SER A O 1
ATOM 603 N N . MET A 1 74 ? -13.789 0.570 -3.719 1.00 87.38 74 MET A N 1
ATOM 604 C CA . MET A 1 74 ? -14.404 0.384 -2.397 1.00 87.38 74 MET A CA 1
ATOM 605 C C . MET A 1 74 ? -14.216 1.611 -1.497 1.00 87.38 74 MET A C 1
ATOM 607 O O . MET A 1 74 ? -13.144 2.220 -1.462 1.00 87.38 74 MET A O 1
ATOM 611 N N . SER A 1 75 ? -15.234 1.937 -0.703 1.00 91.62 75 SER A N 1
ATOM 612 C CA . SER A 1 75 ? -15.139 3.018 0.280 1.00 91.62 75 SER A CA 1
ATOM 613 C C . SER A 1 75 ? -14.218 2.638 1.450 1.00 91.62 75 SER A C 1
ATOM 615 O O . SER A 1 75 ? -14.096 1.468 1.826 1.00 91.62 75 SER A O 1
ATOM 617 N N . PHE A 1 76 ? -13.599 3.625 2.112 1.00 94.00 76 PHE A N 1
ATOM 618 C CA . PHE A 1 76 ? -12.776 3.353 3.301 1.00 94.00 76 PHE A CA 1
ATOM 619 C C . PHE A 1 76 ? -13.574 2.694 4.433 1.00 94.00 76 PHE A C 1
ATOM 621 O O . PHE A 1 76 ? -13.035 1.860 5.162 1.00 94.00 76 PHE A O 1
ATOM 628 N N . GLN A 1 77 ? -14.868 3.004 4.553 1.00 93.94 77 GLN A N 1
ATOM 629 C CA . GLN A 1 77 ? -15.755 2.383 5.539 1.00 93.94 77 GLN A CA 1
ATOM 630 C C . GLN A 1 77 ? -15.939 0.883 5.299 1.00 93.94 77 GLN A C 1
ATOM 632 O O . GLN A 1 77 ? -15.989 0.109 6.256 1.00 93.94 77 GLN A O 1
ATOM 637 N N . GLU A 1 78 ? -16.022 0.455 4.041 1.00 93.81 78 GLU A N 1
ATOM 638 C CA . GLU A 1 78 ? -16.082 -0.963 3.678 1.00 93.81 78 GLU A CA 1
ATOM 639 C C . GLU A 1 78 ? -14.744 -1.652 3.915 1.00 93.81 78 GLU A C 1
ATOM 641 O O . GLU A 1 78 ? -14.706 -2.734 4.499 1.00 93.81 78 GLU A O 1
ATOM 646 N N . ILE A 1 79 ? -13.643 -0.988 3.562 1.00 95.06 79 ILE A N 1
ATOM 647 C CA . ILE A 1 79 ? -12.290 -1.506 3.774 1.00 95.06 79 ILE A CA 1
ATOM 648 C C . ILE A 1 79 ? -12.046 -1.821 5.255 1.00 95.06 79 ILE A C 1
ATOM 650 O O . ILE A 1 79 ? -11.595 -2.918 5.582 1.00 95.06 79 ILE A O 1
ATOM 654 N N . VAL A 1 80 ? -12.407 -0.916 6.171 1.00 95.31 80 VAL A N 1
ATOM 655 C CA . VAL A 1 80 ? -12.262 -1.164 7.617 1.00 95.31 80 VAL A CA 1
ATOM 656 C C . VAL A 1 80 ? -13.118 -2.339 8.097 1.00 95.31 80 VAL A C 1
ATOM 658 O O . VAL A 1 80 ? -12.700 -3.057 8.999 1.00 95.31 80 VAL A O 1
ATOM 661 N N . LYS A 1 81 ? -14.291 -2.583 7.497 1.00 95.06 81 LYS A N 1
ATOM 662 C CA . LYS A 1 81 ? -15.140 -3.737 7.851 1.00 95.06 81 LYS A CA 1
ATOM 663 C C . LYS A 1 81 ? -14.554 -5.067 7.374 1.00 95.06 81 LYS A C 1
ATOM 665 O O . LYS A 1 81 ? -14.753 -6.086 8.032 1.00 95.06 81 LYS A O 1
ATOM 670 N N . ILE A 1 82 ? -13.870 -5.066 6.230 1.00 95.38 82 ILE A N 1
ATOM 671 C CA . ILE A 1 82 ? -13.223 -6.256 5.660 1.00 95.38 82 ILE A CA 1
ATOM 672 C C . ILE A 1 82 ? -11.973 -6.619 6.468 1.00 95.38 82 ILE A C 1
ATOM 674 O O . ILE A 1 82 ? -11.730 -7.794 6.760 1.00 95.38 82 ILE A O 1
ATOM 678 N N . LEU A 1 83 ? -11.183 -5.610 6.840 1.00 95.38 83 LEU A N 1
ATOM 679 C CA . LEU A 1 83 ? -9.932 -5.792 7.559 1.00 95.38 83 LEU A CA 1
ATOM 680 C C . LEU A 1 83 ? -10.173 -6.217 9.011 1.00 95.38 83 LEU A C 1
ATOM 682 O O . LEU A 1 83 ? -10.649 -5.462 9.851 1.00 95.38 83 LEU A O 1
ATOM 686 N N . LYS A 1 84 ? -9.773 -7.447 9.321 1.00 94.75 84 LYS A N 1
ATOM 687 C CA . LYS A 1 84 ? -9.786 -8.006 10.675 1.00 94.75 84 LYS A CA 1
ATOM 688 C C . LYS A 1 84 ? -8.514 -7.655 11.435 1.00 94.75 84 LYS A C 1
ATOM 690 O O . LYS A 1 84 ? -7.405 -7.872 10.934 1.00 94.75 84 LYS A O 1
ATOM 695 N N . ASP A 1 85 ? -8.683 -7.226 12.678 1.00 93.94 85 ASP A N 1
ATOM 696 C CA . ASP A 1 85 ? -7.588 -7.017 13.622 1.00 93.94 85 ASP A CA 1
ATOM 697 C C . ASP A 1 85 ? -6.781 -8.307 13.853 1.00 93.94 85 ASP A C 1
ATOM 699 O O . ASP A 1 85 ? -7.276 -9.429 13.712 1.00 93.94 85 ASP A O 1
ATOM 703 N N . SER A 1 86 ? -5.503 -8.151 14.204 1.00 93.69 86 SER A N 1
ATOM 704 C CA . SER A 1 86 ? -4.520 -9.228 14.434 1.00 93.69 86 SER A CA 1
ATOM 705 C C . SER A 1 86 ? -4.303 -10.198 13.265 1.00 93.69 86 SER A C 1
ATOM 707 O O . SER A 1 86 ? -3.627 -11.219 13.420 1.00 93.69 86 SER A O 1
ATOM 709 N N . SER A 1 87 ? -4.832 -9.883 12.083 1.00 96.38 87 SER A N 1
ATOM 710 C CA . SER A 1 87 ? -4.699 -10.712 10.887 1.00 96.38 87 SER A CA 1
ATOM 711 C C . SER A 1 87 ? -3.495 -10.283 10.045 1.00 96.38 87 SER A C 1
ATOM 713 O O . SER A 1 87 ? -2.938 -9.190 10.198 1.00 96.38 87 SER A O 1
ATOM 715 N N . LYS A 1 88 ? -3.016 -11.194 9.201 1.00 97.50 88 LYS A N 1
ATOM 716 C CA . LYS A 1 88 ? -1.846 -10.975 8.345 1.00 97.50 88 LYS A CA 1
ATOM 717 C C . LYS A 1 88 ? -2.319 -10.468 6.995 1.00 97.50 88 LYS A C 1
ATOM 719 O O . LYS A 1 88 ? -3.249 -11.039 6.456 1.00 97.50 88 LYS A O 1
ATOM 724 N N . TYR A 1 89 ? -1.636 -9.471 6.452 1.00 97.88 89 TYR A N 1
ATOM 725 C CA . TYR A 1 89 ? -1.946 -8.928 5.135 1.00 97.88 89 TYR A CA 1
ATOM 726 C C . TYR A 1 89 ? -0.672 -8.597 4.375 1.00 97.88 89 TYR A C 1
ATOM 728 O O . TYR A 1 89 ? 0.403 -8.431 4.965 1.00 97.88 89 TYR A O 1
ATOM 736 N N . THR A 1 90 ? -0.811 -8.463 3.066 1.00 97.94 90 THR A N 1
ATOM 737 C CA . THR A 1 90 ? 0.219 -7.918 2.185 1.00 97.94 90 THR A CA 1
ATOM 738 C C . THR A 1 90 ? -0.352 -6.691 1.507 1.00 97.94 90 THR A C 1
ATOM 740 O O . THR A 1 90 ? -1.459 -6.756 0.986 1.00 97.94 90 THR A O 1
ATOM 743 N N . ILE A 1 91 ? 0.378 -5.580 1.548 1.00 97.00 91 ILE A N 1
ATOM 744 C CA . ILE A 1 91 ? -0.027 -4.317 0.932 1.00 97.00 91 ILE A CA 1
ATOM 745 C C . ILE A 1 91 ? 0.930 -4.010 -0.211 1.00 97.00 91 ILE A C 1
ATOM 747 O O . ILE A 1 91 ? 2.139 -3.968 0.015 1.00 97.00 91 ILE A O 1
ATOM 751 N N . LEU A 1 92 ? 0.390 -3.755 -1.400 1.00 96.94 92 LEU A N 1
ATOM 752 C CA . LEU A 1 92 ? 1.100 -3.169 -2.533 1.00 96.94 92 LEU A CA 1
ATOM 753 C C . LEU A 1 92 ? 0.661 -1.713 -2.686 1.00 96.94 92 LEU A C 1
ATOM 755 O O . LEU A 1 92 ? -0.530 -1.423 -2.767 1.00 96.94 92 LEU A O 1
ATOM 759 N N . MET A 1 93 ? 1.621 -0.800 -2.733 1.00 95.06 93 MET A N 1
ATOM 760 C CA . MET A 1 93 ? 1.377 0.631 -2.927 1.00 95.06 93 MET A CA 1
ATOM 761 C C . MET A 1 93 ? 2.603 1.292 -3.551 1.00 95.06 93 MET A C 1
ATOM 763 O O . MET A 1 93 ? 3.660 0.669 -3.655 1.00 95.06 93 MET A O 1
ATOM 767 N N . PHE A 1 94 ? 2.485 2.558 -3.938 1.00 94.25 94 PHE A N 1
ATOM 768 C CA . PHE A 1 94 ? 3.652 3.357 -4.297 1.00 94.25 94 PHE A CA 1
ATOM 769 C C . PHE A 1 94 ? 4.339 3.908 -3.053 1.00 94.25 94 PHE A C 1
ATOM 771 O O . PHE A 1 94 ? 3.692 4.318 -2.093 1.00 94.25 94 PHE A O 1
ATOM 778 N N . ASP A 1 95 ? 5.665 3.917 -3.082 1.00 92.75 95 ASP A N 1
ATOM 779 C CA . ASP A 1 95 ? 6.465 4.609 -2.083 1.00 92.75 95 ASP A CA 1
ATOM 780 C C . ASP A 1 95 ? 6.379 6.127 -2.281 1.00 92.75 95 ASP A C 1
ATOM 782 O O . ASP A 1 95 ? 6.665 6.633 -3.367 1.00 92.75 95 ASP A O 1
ATOM 786 N N . ASP A 1 96 ? 6.062 6.853 -1.211 1.00 87.50 96 ASP A N 1
ATOM 787 C CA . ASP A 1 96 ? 5.846 8.304 -1.236 1.00 87.50 96 ASP A CA 1
ATOM 788 C C . ASP A 1 96 ? 7.086 9.099 -1.669 1.00 87.50 96 ASP A C 1
ATOM 790 O O . ASP A 1 96 ? 6.970 10.193 -2.218 1.00 87.50 96 ASP A O 1
ATOM 794 N N . LEU A 1 97 ? 8.285 8.571 -1.405 1.00 88.50 97 LEU A N 1
ATOM 795 C CA . LEU A 1 97 ? 9.545 9.250 -1.714 1.00 88.50 97 LEU A CA 1
ATOM 796 C C . LEU A 1 97 ? 10.028 8.940 -3.128 1.00 88.50 97 LEU A C 1
ATOM 798 O O . LEU A 1 97 ? 10.440 9.832 -3.873 1.00 88.50 97 LEU A O 1
ATOM 802 N N . THR A 1 98 ? 10.058 7.658 -3.487 1.00 89.31 98 THR A N 1
ATOM 803 C CA . THR A 1 98 ? 10.667 7.227 -4.749 1.00 89.31 98 THR A CA 1
ATOM 804 C C . THR A 1 98 ? 9.678 7.180 -5.907 1.00 89.31 98 THR A C 1
ATOM 806 O O . THR A 1 98 ? 10.099 7.361 -7.056 1.00 89.31 98 THR A O 1
ATOM 809 N N . GLY A 1 99 ? 8.391 6.986 -5.610 1.00 89.62 99 GLY A N 1
ATOM 810 C CA . GLY A 1 99 ? 7.317 6.798 -6.576 1.00 89.62 99 GLY A CA 1
ATOM 811 C C . GLY A 1 99 ? 7.325 5.433 -7.266 1.00 89.62 99 GLY A C 1
ATOM 812 O O . GLY A 1 99 ? 6.763 5.282 -8.348 1.00 89.62 99 GLY A O 1
ATOM 813 N N . PHE A 1 100 ? 8.004 4.440 -6.691 1.00 92.75 100 PHE A N 1
ATOM 814 C CA . PHE A 1 100 ? 8.049 3.071 -7.212 1.00 92.75 100 PHE A CA 1
ATOM 815 C C . PHE A 1 100 ? 7.181 2.127 -6.375 1.00 92.75 100 PHE A C 1
ATOM 817 O O . PHE A 1 100 ? 6.946 2.405 -5.196 1.00 92.75 100 PHE A O 1
ATOM 824 N N . PRO A 1 101 ? 6.692 1.016 -6.959 1.00 94.81 101 PRO A N 1
ATOM 825 C CA . PRO A 1 101 ? 5.871 0.061 -6.229 1.00 94.81 101 PRO A CA 1
ATOM 826 C C . PRO A 1 101 ? 6.677 -0.617 -5.122 1.00 94.81 101 PRO A C 1
ATOM 828 O O . PRO A 1 101 ? 7.817 -1.046 -5.325 1.00 94.81 101 PRO A O 1
ATOM 831 N N . ILE A 1 102 ? 6.054 -0.766 -3.962 1.00 95.25 102 ILE A N 1
ATOM 832 C CA . ILE A 1 102 ? 6.581 -1.508 -2.825 1.00 95.25 102 ILE A CA 1
ATOM 833 C C . ILE A 1 102 ? 5.515 -2.453 -2.285 1.00 95.25 102 ILE A C 1
ATOM 835 O O . ILE A 1 102 ? 4.343 -2.097 -2.179 1.00 95.25 102 ILE A O 1
ATOM 839 N N . SER A 1 103 ? 5.943 -3.663 -1.928 1.00 96.25 103 SER A N 1
ATOM 840 C CA . SER A 1 103 ? 5.105 -4.655 -1.265 1.00 96.25 103 SER A CA 1
ATOM 841 C C . SER A 1 103 ? 5.577 -4.838 0.168 1.00 96.25 103 SER A C 1
ATOM 843 O O . SER A 1 103 ? 6.772 -5.007 0.433 1.00 96.25 103 SER A O 1
ATOM 845 N N . ILE A 1 104 ? 4.641 -4.775 1.110 1.00 95.94 104 ILE A N 1
ATOM 846 C CA . ILE A 1 104 ? 4.926 -4.876 2.536 1.00 95.94 104 ILE A CA 1
ATOM 847 C C . ILE A 1 104 ? 4.012 -5.922 3.157 1.00 95.94 104 ILE A C 1
ATOM 849 O O . ILE A 1 104 ? 2.790 -5.804 3.157 1.00 95.94 104 ILE A O 1
ATOM 853 N N . GLN A 1 105 ? 4.632 -6.927 3.768 1.00 97.56 105 GLN A N 1
ATOM 854 C CA . GLN A 1 105 ? 3.9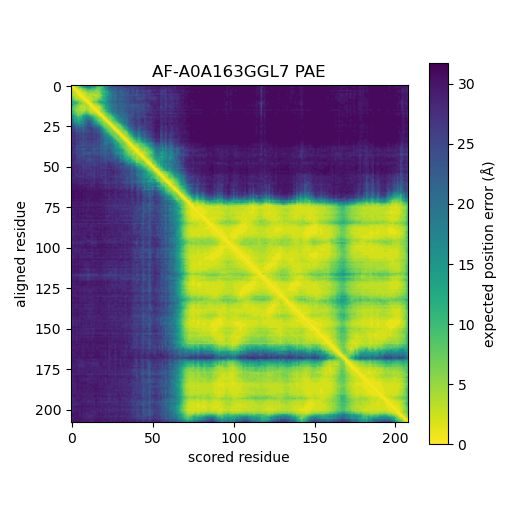42 -7.941 4.556 1.00 97.56 105 GLN A CA 1
ATOM 855 C C . GLN A 1 105 ? 3.778 -7.450 5.994 1.00 97.56 105 GLN A C 1
ATOM 857 O O . GLN A 1 105 ? 4.764 -7.184 6.696 1.00 97.56 105 GLN A O 1
ATOM 862 N N . ILE A 1 106 ? 2.534 -7.357 6.448 1.00 97.12 106 ILE A N 1
ATOM 863 C CA . ILE A 1 106 ? 2.167 -6.768 7.733 1.00 97.12 106 ILE A CA 1
ATOM 864 C C . ILE A 1 106 ? 1.294 -7.709 8.567 1.00 97.12 106 ILE A C 1
ATOM 866 O O . ILE A 1 106 ? 0.670 -8.646 8.072 1.00 97.12 106 ILE A O 1
ATOM 870 N N . THR A 1 107 ? 1.258 -7.464 9.868 1.00 97.25 107 THR A N 1
ATOM 871 C CA . THR A 1 107 ? 0.203 -7.935 10.764 1.00 97.25 107 THR A CA 1
ATOM 872 C C . THR A 1 107 ? -0.547 -6.706 11.241 1.00 97.25 107 THR A C 1
ATOM 874 O O . THR A 1 107 ? 0.055 -5.829 11.864 1.00 97.25 107 THR A O 1
ATOM 877 N N . LEU A 1 108 ? -1.826 -6.617 10.894 1.00 97.19 108 LEU A N 1
ATOM 878 C CA . LEU A 1 108 ? -2.666 -5.482 11.240 1.00 97.19 108 LEU A CA 1
ATOM 879 C C . LEU A 1 108 ? -3.022 -5.560 12.723 1.00 97.19 108 LEU A C 1
ATOM 881 O O . LEU A 1 108 ? -3.437 -6.606 13.206 1.00 97.19 108 LEU A O 1
ATOM 885 N N . SER A 1 109 ? -2.847 -4.463 13.445 1.00 95.69 109 SER A N 1
ATOM 886 C CA . SER A 1 109 ? -3.312 -4.328 14.827 1.00 95.69 109 SER A CA 1
ATOM 887 C C . SER A 1 109 ? -4.699 -3.705 14.867 1.00 95.69 109 SER A C 1
ATOM 889 O O . SER A 1 109 ? -5.537 -4.174 15.627 1.00 95.69 109 SER A O 1
ATOM 891 N N . LYS A 1 110 ? -4.912 -2.653 14.066 1.00 95.81 110 LYS A N 1
ATOM 892 C CA . LYS A 1 110 ? -6.161 -1.893 14.023 1.00 95.81 110 LYS A CA 1
ATOM 893 C C . LYS A 1 110 ? -6.309 -1.165 12.689 1.00 95.81 110 LYS A C 1
ATOM 895 O O . LYS A 1 110 ? -5.327 -0.622 12.184 1.00 95.81 110 LYS A O 1
ATOM 900 N N . ALA A 1 111 ? -7.531 -1.099 12.168 1.00 96.38 111 ALA A N 1
ATOM 901 C CA . ALA A 1 111 ? -7.915 -0.189 11.090 1.00 96.38 111 ALA A CA 1
ATOM 902 C C . ALA A 1 111 ? -8.924 0.855 11.603 1.00 96.38 111 ALA A C 1
ATOM 904 O O . ALA A 1 111 ? -9.823 0.533 12.380 1.00 96.38 111 ALA A O 1
ATOM 905 N N . ALA A 1 112 ? -8.766 2.117 11.206 1.00 96.38 112 ALA A N 1
ATOM 906 C CA . ALA A 1 112 ? -9.649 3.210 11.608 1.00 96.38 112 ALA A CA 1
ATOM 907 C C . ALA A 1 112 ? -9.765 4.271 10.511 1.00 96.38 112 ALA A C 1
ATOM 909 O O . ALA A 1 112 ? -8.902 4.379 9.644 1.00 96.38 112 ALA A O 1
ATOM 910 N N . ILE A 1 113 ? -10.821 5.080 10.579 1.00 96.31 113 ILE A N 1
ATOM 911 C CA . ILE A 1 113 ? -11.016 6.237 9.702 1.00 96.31 113 ILE A CA 1
ATOM 912 C C . ILE A 1 113 ? -10.988 7.482 10.571 1.00 96.31 113 ILE A C 1
ATOM 914 O O . ILE A 1 113 ? -11.676 7.548 11.591 1.00 96.31 113 ILE A O 1
ATOM 918 N N . ALA A 1 114 ? -10.178 8.452 10.175 1.00 94.56 114 ALA A N 1
ATOM 919 C CA . ALA A 1 114 ? -10.130 9.770 10.789 1.00 94.56 114 ALA A CA 1
ATOM 920 C C . ALA A 1 114 ? -9.771 10.812 9.726 1.00 94.56 114 ALA A C 1
ATOM 922 O O . ALA A 1 114 ? -9.327 10.463 8.634 1.00 94.56 114 ALA A O 1
ATOM 923 N N . SER A 1 115 ? -9.966 12.090 10.033 1.00 94.25 115 SER A N 1
ATOM 924 C CA . SER A 1 115 ? -9.554 13.169 9.141 1.00 94.25 115 SER A CA 1
ATOM 925 C C . SER A 1 115 ? -8.035 13.352 9.160 1.00 94.25 115 SER A C 1
ATOM 927 O O . SER A 1 115 ? -7.391 13.226 10.204 1.00 94.25 115 SER A O 1
ATOM 929 N N . PHE A 1 116 ? -7.456 13.681 8.004 1.00 93.44 116 PHE A N 1
ATOM 930 C CA . PHE A 1 116 ? -6.032 13.987 7.879 1.00 93.44 116 PHE A CA 1
ATOM 931 C C . PHE A 1 116 ? -5.804 15.170 6.940 1.00 93.44 116 PHE A C 1
ATOM 933 O O . PHE A 1 116 ? -6.153 15.125 5.759 1.00 93.44 116 PHE A O 1
ATOM 940 N N . ALA A 1 117 ? -5.153 16.217 7.453 1.00 91.12 117 ALA A N 1
ATOM 941 C CA . ALA A 1 117 ? -4.914 17.464 6.728 1.00 91.12 117 ALA A CA 1
ATOM 942 C C . ALA A 1 117 ? -6.216 18.023 6.114 1.00 91.12 117 ALA A C 1
ATOM 944 O O . ALA A 1 117 ? -7.158 18.323 6.842 1.00 91.12 117 ALA A O 1
ATOM 945 N N . GLN A 1 118 ? -6.265 18.162 4.788 1.00 91.25 118 GLN A N 1
ATOM 946 C CA . GLN A 1 118 ? -7.426 18.650 4.035 1.00 91.25 118 GLN A CA 1
ATOM 947 C C . GLN A 1 118 ? -8.463 17.563 3.708 1.00 91.25 118 GLN A C 1
ATOM 949 O O . GLN A 1 118 ? -9.520 17.877 3.167 1.00 91.25 118 GLN A O 1
ATOM 954 N N . TYR A 1 119 ? -8.167 16.292 3.995 1.00 90.94 119 TYR A N 1
ATOM 955 C CA . TYR A 1 119 ? -9.049 15.174 3.677 1.00 90.94 119 TYR A CA 1
ATOM 956 C C . TYR A 1 119 ? -9.955 14.853 4.876 1.00 90.94 119 TYR A C 1
ATOM 958 O O . TYR A 1 119 ? -9.443 14.583 5.969 1.00 90.94 119 TYR A O 1
ATOM 966 N N . PRO A 1 120 ? -11.291 14.862 4.697 1.00 89.62 120 PRO A N 1
ATOM 967 C CA . PRO A 1 120 ? -12.230 14.574 5.781 1.00 89.62 120 PRO A CA 1
ATOM 968 C C . PRO A 1 120 ? -12.169 13.108 6.222 1.00 89.62 120 PRO A C 1
ATOM 970 O O . PRO A 1 120 ? -12.378 12.813 7.395 1.00 89.62 120 PRO A O 1
ATOM 973 N N . GLU A 1 121 ? -11.828 12.207 5.300 1.00 92.38 121 GLU A N 1
ATOM 974 C CA . GLU A 1 121 ? -11.675 10.781 5.555 1.00 92.38 121 GLU A CA 1
ATOM 975 C C . GLU A 1 121 ? -10.309 10.310 5.051 1.00 92.38 121 GLU A C 1
ATOM 977 O O . GLU A 1 121 ? -9.957 10.498 3.888 1.00 92.38 121 GLU A O 1
ATOM 982 N N . ALA A 1 122 ? -9.535 9.691 5.933 1.00 94.31 122 ALA A N 1
ATOM 983 C CA . ALA A 1 122 ? -8.302 8.988 5.623 1.00 94.31 122 ALA A CA 1
ATOM 984 C C . ALA A 1 122 ? -8.288 7.653 6.373 1.00 94.31 122 ALA A C 1
ATOM 986 O O . ALA A 1 122 ? -8.802 7.544 7.492 1.00 94.31 122 ALA A O 1
ATOM 987 N N . LEU A 1 123 ? -7.705 6.631 5.751 1.00 96.00 123 LEU A N 1
ATOM 988 C CA . LEU A 1 123 ? -7.614 5.295 6.323 1.00 96.00 123 LEU A CA 1
ATOM 989 C C . LEU A 1 123 ? -6.313 5.160 7.118 1.00 96.00 123 LEU A C 1
ATOM 991 O O . LEU A 1 123 ? -5.215 5.235 6.569 1.00 96.00 123 LEU A O 1
ATOM 995 N N . TYR A 1 124 ? -6.450 4.915 8.414 1.00 96.81 124 TYR A N 1
ATOM 996 C CA . TYR A 1 124 ? -5.354 4.670 9.337 1.00 96.81 124 TYR A CA 1
ATOM 997 C C . TYR A 1 124 ? -5.219 3.177 9.579 1.00 96.81 124 TYR A C 1
ATOM 999 O O . TYR A 1 124 ? -6.149 2.538 10.076 1.00 96.81 124 TYR A O 1
ATOM 1007 N N . LEU A 1 125 ? -4.049 2.629 9.268 1.00 96.94 125 LEU A N 1
ATOM 1008 C CA . LEU A 1 125 ? -3.702 1.253 9.595 1.00 96.94 125 LEU A CA 1
ATOM 1009 C C . LEU A 1 125 ? -2.575 1.261 10.619 1.00 96.94 125 LEU A C 1
ATOM 1011 O O . LEU A 1 125 ? -1.461 1.679 10.307 1.00 96.94 125 LEU A O 1
ATOM 1015 N N . ASP A 1 126 ? -2.843 0.753 11.817 1.00 96.75 126 ASP A N 1
ATOM 1016 C CA . ASP A 1 126 ? -1.813 0.439 12.801 1.00 96.75 126 ASP A CA 1
ATOM 1017 C C . ASP A 1 126 ? -1.375 -1.002 12.579 1.00 96.75 126 ASP A C 1
ATOM 1019 O O . ASP A 1 126 ? -2.182 -1.931 12.645 1.00 96.75 126 ASP A O 1
ATOM 1023 N N . TYR A 1 127 ? -0.094 -1.225 12.324 1.00 96.69 127 TYR A N 1
ATOM 1024 C CA . TYR A 1 127 ? 0.400 -2.533 11.922 1.00 96.69 127 TYR A CA 1
ATOM 1025 C C . TYR A 1 127 ? 1.810 -2.800 12.430 1.00 96.69 127 TYR A C 1
ATOM 1027 O O . TYR A 1 127 ? 2.520 -1.939 12.946 1.00 96.69 127 TYR A O 1
ATOM 1035 N N . ARG A 1 128 ? 2.236 -4.043 12.254 1.00 96.62 128 ARG A N 1
ATOM 1036 C CA . ARG A 1 128 ? 3.593 -4.494 12.518 1.00 96.62 128 ARG A CA 1
ATOM 1037 C C . ARG A 1 128 ? 4.138 -5.173 11.274 1.00 96.62 128 ARG A C 1
ATOM 1039 O O . ARG A 1 128 ? 3.563 -6.147 10.796 1.00 96.62 128 ARG A O 1
ATOM 1046 N N . VAL A 1 129 ? 5.258 -4.682 10.750 1.00 96.06 129 VAL A N 1
ATOM 1047 C CA . VAL A 1 129 ? 5.925 -5.317 9.602 1.00 96.06 129 VAL A CA 1
ATOM 1048 C C . VAL A 1 129 ? 6.415 -6.710 9.999 1.00 96.06 129 VAL A C 1
ATOM 1050 O O . VAL A 1 129 ? 6.931 -6.913 11.106 1.00 96.06 129 VAL A O 1
ATOM 1053 N N . LYS A 1 130 ? 6.310 -7.674 9.081 1.00 93.69 130 LYS A N 1
ATOM 1054 C CA . LYS A 1 130 ? 6.867 -9.020 9.248 1.00 93.69 130 LYS A CA 1
ATOM 1055 C C . LYS A 1 130 ? 8.32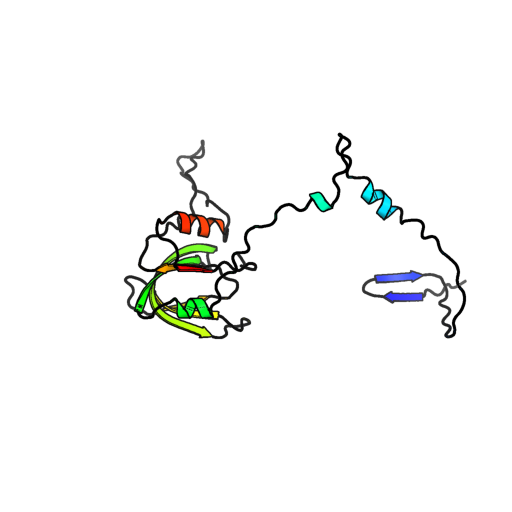5 -8.942 9.721 1.00 93.69 130 LYS A C 1
ATOM 1057 O O . LYS A 1 130 ? 9.132 -8.182 9.195 1.00 93.69 130 LYS A O 1
ATOM 1062 N N . ARG A 1 131 ? 8.667 -9.734 10.745 1.00 91.81 131 ARG A N 1
ATOM 1063 C CA . ARG A 1 131 ? 9.993 -9.783 11.411 1.00 91.81 131 ARG A CA 1
ATOM 1064 C C . ARG A 1 131 ? 10.426 -8.512 12.163 1.00 91.81 131 ARG A C 1
ATOM 1066 O O . ARG A 1 131 ? 11.469 -8.544 12.811 1.00 91.81 131 ARG A O 1
ATOM 1073 N N . ARG A 1 132 ? 9.654 -7.421 12.163 1.00 92.44 132 ARG A N 1
ATOM 1074 C CA . ARG A 1 132 ? 9.904 -6.268 13.050 1.00 92.44 132 ARG A CA 1
ATOM 1075 C C . ARG A 1 132 ? 9.215 -6.479 14.395 1.00 92.44 132 ARG A C 1
ATOM 1077 O O . ARG A 1 132 ? 8.368 -7.359 14.519 1.00 92.44 132 ARG A O 1
ATOM 1084 N N . ARG A 1 133 ? 9.622 -5.739 15.432 1.00 90.31 133 ARG A N 1
ATOM 1085 C CA . ARG A 1 133 ? 8.993 -5.756 16.774 1.00 90.31 133 ARG A CA 1
ATOM 1086 C C . ARG A 1 133 ? 8.171 -4.508 17.070 1.00 90.31 133 ARG A C 1
ATOM 1088 O O . ARG A 1 133 ? 7.263 -4.575 17.885 1.00 90.31 133 ARG A O 1
ATOM 1095 N N . THR A 1 134 ? 8.504 -3.406 16.415 1.00 93.31 134 THR A N 1
ATOM 1096 C CA . THR A 1 134 ? 7.858 -2.110 16.573 1.00 93.31 134 THR A CA 1
ATOM 1097 C C . THR A 1 134 ? 6.562 -2.060 15.782 1.00 93.31 134 THR A C 1
ATOM 1099 O O . THR A 1 134 ? 6.509 -2.545 14.649 1.00 93.31 134 THR A O 1
ATOM 1102 N N . ASN A 1 135 ? 5.548 -1.444 16.379 1.00 92.94 135 ASN A N 1
ATOM 1103 C CA . ASN A 1 135 ? 4.353 -1.052 15.653 1.00 92.94 135 ASN A CA 1
ATOM 1104 C C . ASN A 1 135 ? 4.658 0.199 14.821 1.00 92.94 135 ASN A C 1
ATOM 1106 O O . ASN A 1 135 ? 5.538 0.996 15.154 1.00 92.94 135 ASN A O 1
ATOM 1110 N N . SER A 1 136 ? 3.960 0.331 13.708 1.00 94.31 136 SER A N 1
ATOM 1111 C CA . SER A 1 136 ? 4.049 1.436 12.763 1.00 94.31 136 SER A CA 1
ATOM 1112 C C . SER A 1 136 ? 2.642 1.764 12.279 1.00 94.31 136 SER A C 1
ATOM 1114 O O . SER A 1 136 ? 1.724 0.964 12.457 1.00 94.31 136 SER A O 1
ATOM 1116 N N . GLN A 1 137 ? 2.475 2.945 11.701 1.00 95.06 137 GLN A N 1
ATOM 1117 C CA . GLN A 1 137 ? 1.185 3.422 11.229 1.00 95.06 137 GLN A CA 1
ATOM 1118 C C . GLN A 1 137 ? 1.305 3.870 9.777 1.00 95.06 137 GLN A C 1
ATOM 1120 O O . GLN A 1 137 ? 2.273 4.540 9.416 1.00 95.06 137 GLN A O 1
ATOM 1125 N N . PHE A 1 138 ? 0.320 3.497 8.965 1.00 93.88 138 PHE A N 1
ATOM 1126 C CA . PHE A 1 138 ? 0.121 4.028 7.625 1.00 93.88 138 PHE A CA 1
ATOM 1127 C C . PHE A 1 138 ? -1.127 4.891 7.610 1.00 93.88 138 PHE A C 1
ATOM 1129 O O . PHE A 1 138 ? -2.121 4.565 8.259 1.00 93.88 138 PHE A O 1
ATOM 1136 N N . VAL A 1 139 ? -1.060 5.970 6.836 1.00 94.56 139 VAL A N 1
ATOM 1137 C CA . VAL A 1 139 ? -2.191 6.849 6.557 1.00 94.56 139 VAL A CA 1
ATOM 1138 C C . VAL A 1 139 ? -2.394 6.858 5.050 1.00 94.56 139 VAL A C 1
ATOM 1140 O O . VAL A 1 139 ? -1.587 7.423 4.309 1.00 94.56 139 VAL A O 1
ATOM 1143 N N . PHE A 1 140 ? -3.454 6.201 4.595 1.00 93.75 140 PHE A N 1
ATOM 1144 C CA . PHE A 1 140 ? -3.859 6.205 3.198 1.00 93.75 140 PHE A CA 1
ATOM 1145 C C . PHE A 1 140 ? -4.818 7.360 2.953 1.00 93.75 140 PHE A C 1
ATOM 1147 O O . PHE A 1 140 ? -5.870 7.477 3.585 1.00 93.75 140 PHE A O 1
ATOM 1154 N N . LEU A 1 141 ? -4.419 8.224 2.026 1.00 92.38 141 LEU A N 1
ATOM 1155 C CA . LEU A 1 141 ? -5.230 9.342 1.575 1.00 92.38 141 LEU A CA 1
ATOM 1156 C C . LEU A 1 141 ? -6.190 8.875 0.469 1.00 92.38 141 LEU A C 1
ATOM 1158 O O . LEU A 1 141 ? -5.829 7.967 -0.283 1.00 92.38 141 LEU A O 1
ATOM 1162 N N . PRO A 1 142 ? -7.357 9.523 0.300 1.00 90.50 142 PRO A N 1
ATOM 1163 C CA . PRO A 1 142 ? -8.327 9.181 -0.748 1.00 90.50 142 PRO A CA 1
ATOM 1164 C C . PRO A 1 142 ? -7.791 9.238 -2.183 1.00 90.50 142 PRO A C 1
ATOM 1166 O O . PRO A 1 142 ? -8.398 8.703 -3.098 1.00 90.50 142 PRO A O 1
ATOM 1169 N N . ASN A 1 143 ? -6.668 9.917 -2.410 1.00 89.12 143 ASN A N 1
ATOM 1170 C CA . ASN A 1 143 ? -6.033 10.044 -3.719 1.00 89.12 143 ASN A CA 1
ATOM 1171 C C . ASN A 1 143 ? -4.858 9.073 -3.922 1.00 89.12 143 ASN A C 1
ATOM 1173 O O . ASN A 1 143 ? -4.175 9.164 -4.938 1.00 89.12 143 ASN A O 1
ATOM 1177 N N . LYS A 1 144 ? -4.578 8.175 -2.972 1.00 89.62 144 LYS A N 1
ATOM 1178 C CA . LYS A 1 144 ? -3.490 7.200 -3.091 1.00 89.62 144 LYS A CA 1
ATOM 1179 C C . LYS A 1 144 ? -4.033 5.828 -3.443 1.00 89.62 144 LYS A C 1
ATOM 1181 O O . LYS A 1 144 ? -4.984 5.356 -2.833 1.00 89.62 144 LYS A O 1
ATOM 1186 N N . SER A 1 145 ? -3.379 5.185 -4.402 1.00 92.19 145 SER A N 1
ATOM 1187 C CA . SER A 1 145 ? -3.718 3.829 -4.831 1.00 92.19 145 SER A CA 1
ATOM 1188 C C . SER A 1 145 ? -3.013 2.784 -3.970 1.00 92.19 145 SER A C 1
ATOM 1190 O O . SER A 1 145 ? -1.818 2.913 -3.694 1.00 92.19 145 SER A O 1
ATOM 1192 N N . PHE A 1 146 ? -3.731 1.734 -3.579 1.00 94.62 146 PHE A N 1
ATOM 1193 C CA . PHE A 1 146 ? -3.162 0.587 -2.876 1.00 94.62 146 PHE A CA 1
ATOM 1194 C C . PHE A 1 146 ? -3.997 -0.677 -3.094 1.00 94.62 146 PHE A C 1
ATOM 1196 O O . PHE A 1 146 ? -5.187 -0.625 -3.399 1.00 94.62 146 PHE A O 1
ATOM 1203 N N . ILE A 1 147 ? -3.358 -1.829 -2.914 1.00 95.88 147 ILE A N 1
ATOM 1204 C CA . ILE A 1 147 ? -3.976 -3.148 -3.050 1.00 95.88 147 ILE A CA 1
ATOM 1205 C C . ILE A 1 147 ? -3.603 -3.982 -1.830 1.00 95.88 147 ILE A C 1
ATOM 1207 O O . ILE A 1 147 ? -2.455 -3.945 -1.380 1.00 95.88 147 ILE A O 1
ATOM 1211 N N . ILE A 1 148 ? -4.571 -4.709 -1.273 1.00 97.06 148 ILE A N 1
ATOM 1212 C CA . ILE A 1 148 ? -4.375 -5.547 -0.089 1.00 97.06 148 ILE A CA 1
ATOM 1213 C C . ILE A 1 148 ? -4.815 -6.976 -0.383 1.00 97.06 148 ILE A C 1
ATOM 1215 O O . ILE A 1 148 ? -5.911 -7.215 -0.891 1.00 97.06 148 ILE A O 1
ATOM 1219 N N . TRP A 1 149 ? -3.983 -7.927 0.024 1.00 97.75 149 TRP A N 1
ATOM 1220 C CA . TRP A 1 149 ? -4.304 -9.349 0.054 1.00 97.75 149 TRP A CA 1
ATOM 1221 C C . TRP A 1 149 ? -4.356 -9.874 1.484 1.00 97.75 149 TRP A C 1
ATOM 1223 O O . TRP A 1 149 ? -3.630 -9.386 2.358 1.00 97.75 149 TRP A O 1
ATOM 1233 N N . ASP A 1 150 ? -5.160 -10.915 1.695 1.00 96.94 150 ASP A N 1
ATOM 1234 C CA . ASP A 1 150 ? -5.150 -11.696 2.930 1.00 96.94 150 ASP A CA 1
ATOM 1235 C C . ASP A 1 150 ? -3.906 -12.596 2.993 1.00 96.94 150 ASP A C 1
ATOM 1237 O O . ASP A 1 150 ? -3.553 -13.290 2.042 1.00 96.94 150 ASP A O 1
ATOM 1241 N N . GLY A 1 151 ? -3.219 -12.587 4.131 1.00 96.38 151 GLY A N 1
ATOM 1242 C CA . GLY A 1 151 ? -2.003 -13.358 4.357 1.00 96.38 151 GLY A CA 1
ATOM 1243 C C . GLY A 1 151 ? -0.701 -12.668 3.939 1.00 96.38 151 GLY A C 1
ATOM 1244 O O . GLY A 1 151 ? -0.642 -11.510 3.527 1.00 96.38 151 GLY A O 1
ATOM 1245 N N . HIS A 1 152 ? 0.407 -13.391 4.126 1.00 96.38 152 HIS A N 1
ATOM 1246 C CA . HIS A 1 152 ? 1.743 -12.960 3.698 1.00 96.38 152 HIS A CA 1
ATOM 1247 C C . HIS A 1 152 ? 2.059 -13.597 2.356 1.00 96.38 152 HIS A C 1
ATOM 1249 O O . HIS A 1 152 ? 2.437 -14.766 2.313 1.00 96.38 152 HIS A O 1
ATOM 1255 N N . ILE A 1 1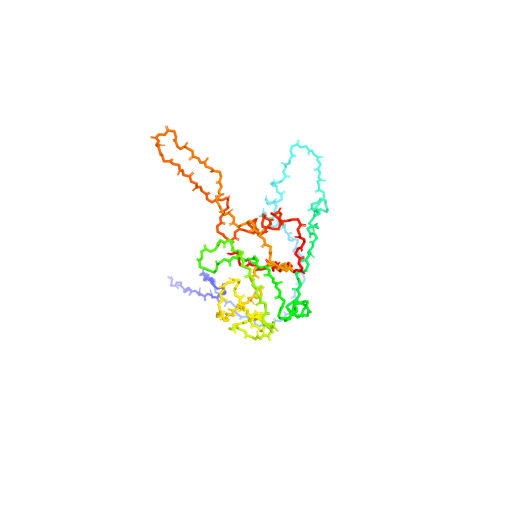53 ? 1.911 -12.811 1.299 1.00 95.69 153 ILE A N 1
ATOM 1256 C CA . ILE A 1 153 ? 2.109 -13.216 -0.086 1.00 95.69 153 ILE A CA 1
ATOM 1257 C C . ILE A 1 153 ? 3.329 -12.481 -0.619 1.00 95.69 153 ILE A C 1
ATOM 1259 O O . ILE A 1 153 ? 3.579 -11.323 -0.272 1.00 95.69 153 ILE A O 1
ATOM 1263 N N . ASP A 1 154 ? 4.114 -13.166 -1.435 1.00 94.69 154 ASP A N 1
ATOM 1264 C CA . ASP A 1 154 ? 5.230 -12.555 -2.137 1.00 94.69 154 ASP A CA 1
ATOM 1265 C C . ASP A 1 154 ? 4.708 -11.980 -3.461 1.00 94.69 154 ASP A C 1
ATOM 1267 O O . ASP A 1 154 ? 4.364 -12.724 -4.374 1.00 94.69 154 ASP A O 1
ATOM 1271 N N . VAL A 1 155 ? 4.608 -10.652 -3.528 1.00 95.12 155 VAL A N 1
ATOM 1272 C CA . VAL A 1 155 ? 4.192 -9.895 -4.720 1.00 95.12 155 VAL A CA 1
ATOM 1273 C C . VAL A 1 155 ? 5.449 -9.366 -5.405 1.00 95.12 155 VAL A C 1
ATOM 1275 O O . VAL A 1 155 ? 6.296 -8.764 -4.734 1.00 95.12 155 VAL A O 1
ATOM 1278 N N . ASP A 1 156 ? 5.590 -9.571 -6.717 1.00 93.50 156 ASP A N 1
ATOM 1279 C CA . ASP A 1 156 ? 6.735 -9.039 -7.459 1.00 93.50 156 ASP A CA 1
ATOM 1280 C C . ASP A 1 156 ? 6.594 -7.525 -7.640 1.00 93.50 156 ASP A C 1
ATOM 1282 O O . ASP A 1 156 ? 5.685 -7.032 -8.304 1.00 93.50 156 ASP A O 1
ATOM 1286 N N . THR A 1 157 ? 7.528 -6.775 -7.060 1.00 92.56 157 THR A N 1
ATOM 1287 C CA . THR A 1 157 ? 7.623 -5.317 -7.217 1.00 92.56 157 THR A CA 1
ATOM 1288 C C . THR A 1 157 ? 8.870 -4.906 -7.989 1.00 92.56 157 THR A C 1
ATOM 1290 O O . THR A 1 157 ? 9.394 -3.802 -7.815 1.00 92.56 157 THR A O 1
ATOM 1293 N N . ASN A 1 158 ? 9.406 -5.798 -8.827 1.00 92.06 158 ASN A N 1
ATOM 1294 C CA . ASN A 1 158 ? 10.570 -5.498 -9.640 1.00 92.06 158 ASN A CA 1
ATOM 1295 C C . ASN A 1 158 ? 10.268 -4.392 -10.664 1.00 92.06 158 ASN A C 1
ATOM 1297 O O . ASN A 1 158 ? 9.682 -4.615 -11.728 1.00 92.06 158 ASN A O 1
ATOM 1301 N N . MET A 1 159 ? 10.780 -3.203 -10.356 1.00 91.69 159 MET A N 1
ATOM 1302 C CA . MET A 1 159 ? 10.695 -2.017 -11.204 1.00 91.69 159 MET A CA 1
ATOM 1303 C C . MET A 1 159 ? 11.605 -2.068 -12.439 1.00 91.69 159 MET A C 1
ATOM 1305 O O . MET A 1 159 ? 11.458 -1.251 -13.346 1.00 91.69 159 MET A O 1
ATOM 1309 N N . TRP A 1 160 ? 12.575 -2.986 -12.491 1.00 90.94 160 TRP A N 1
ATOM 1310 C CA . TRP A 1 160 ? 13.598 -3.001 -13.534 1.00 90.94 160 TRP A CA 1
ATOM 1311 C C . TRP A 1 160 ? 13.184 -3.826 -14.751 1.00 90.94 160 TRP A C 1
ATOM 1313 O O . TRP A 1 160 ? 12.737 -4.969 -14.637 1.00 90.94 160 TRP A O 1
ATOM 1323 N N . GLY A 1 161 ? 13.404 -3.250 -15.932 1.00 86.25 161 GLY A N 1
ATOM 1324 C CA . GLY A 1 161 ? 13.226 -3.906 -17.218 1.00 86.25 161 GLY A CA 1
ATOM 1325 C C . GLY A 1 161 ? 14.384 -4.836 -17.591 1.00 86.25 161 GLY A C 1
ATOM 1326 O O . GLY A 1 161 ? 15.285 -5.136 -16.799 1.00 86.25 161 GLY A O 1
ATOM 1327 N N . LYS A 1 162 ? 14.359 -5.307 -18.842 1.00 85.38 162 LYS A N 1
ATOM 1328 C CA . LYS A 1 162 ? 15.359 -6.239 -19.378 1.00 85.38 162 LYS A CA 1
ATOM 1329 C C . LYS A 1 162 ? 16.760 -5.618 -19.367 1.00 85.38 162 LYS A C 1
ATOM 1331 O O . LYS A 1 162 ? 16.942 -4.419 -19.580 1.00 85.38 162 LYS A O 1
ATOM 1336 N N . TRP A 1 163 ? 17.767 -6.463 -19.150 1.00 83.62 163 TRP A N 1
ATOM 1337 C CA . TRP A 1 163 ? 19.161 -6.066 -19.316 1.00 83.62 163 TRP A CA 1
ATOM 1338 C C . TRP A 1 163 ? 19.409 -5.614 -20.750 1.00 83.62 163 TRP A C 1
ATOM 1340 O O . TRP A 1 163 ? 19.106 -6.344 -21.691 1.00 83.62 163 TRP A O 1
ATOM 1350 N N . THR A 1 164 ? 20.024 -4.448 -20.903 1.00 79.88 164 THR A N 1
ATOM 1351 C CA . THR A 1 164 ? 20.573 -4.018 -22.186 1.00 79.88 164 THR A CA 1
ATOM 1352 C C . THR A 1 164 ? 22.090 -4.021 -22.061 1.00 79.88 164 THR A C 1
ATOM 1354 O O . THR A 1 164 ? 22.639 -3.425 -21.131 1.00 79.88 164 THR A O 1
ATOM 1357 N N . ARG A 1 165 ? 22.771 -4.724 -22.972 1.00 74.31 165 ARG A N 1
ATOM 1358 C CA . ARG A 1 165 ? 24.226 -4.625 -23.132 1.00 74.31 165 ARG A CA 1
ATOM 1359 C C . ARG A 1 165 ? 24.505 -3.560 -24.189 1.00 74.31 165 ARG A C 1
ATOM 1361 O O . ARG A 1 165 ? 24.185 -3.799 -25.353 1.00 74.31 165 ARG A O 1
ATOM 1368 N N . PRO A 1 166 ? 25.055 -2.393 -23.824 1.00 73.44 166 PRO A N 1
ATOM 1369 C CA . PRO A 1 166 ? 25.545 -1.448 -24.815 1.00 73.44 166 PRO A CA 1
ATOM 1370 C C . PRO A 1 166 ? 26.645 -2.132 -25.632 1.00 73.44 166 PRO A C 1
ATOM 1372 O O . PRO A 1 166 ? 27.505 -2.798 -25.059 1.00 73.44 166 PRO A O 1
ATOM 1375 N N . SER A 1 167 ? 26.652 -1.956 -26.956 1.00 66.19 167 SER A N 1
ATOM 1376 C CA . SER A 1 167 ? 27.636 -2.600 -27.845 1.00 66.19 167 SER A CA 1
ATOM 1377 C C . SER A 1 167 ? 29.090 -2.190 -27.569 1.00 66.19 167 SER A C 1
ATOM 1379 O O . SER A 1 167 ? 30.007 -2.836 -28.064 1.00 66.19 167 SER A O 1
ATOM 1381 N N . VAL A 1 168 ? 29.304 -1.134 -26.776 1.00 67.56 168 VAL A N 1
ATOM 1382 C CA . VAL A 1 168 ? 30.600 -0.458 -26.611 1.00 67.56 168 VAL A CA 1
ATOM 1383 C C . VAL A 1 168 ? 31.208 -0.646 -25.211 1.00 67.56 168 VAL A C 1
ATOM 1385 O O . VAL A 1 168 ? 32.363 -0.295 -25.000 1.00 67.56 168 VAL A O 1
ATOM 1388 N N . ALA A 1 169 ? 30.487 -1.215 -24.237 1.00 63.94 169 ALA A N 1
ATOM 1389 C CA . ALA A 1 169 ? 30.986 -1.302 -22.861 1.00 63.94 169 ALA A CA 1
ATOM 1390 C C . ALA A 1 169 ? 30.663 -2.638 -22.182 1.00 63.94 169 ALA A C 1
ATOM 1392 O O . ALA A 1 169 ? 29.562 -3.169 -22.302 1.00 63.94 169 ALA A O 1
ATOM 1393 N N . SER A 1 170 ? 31.594 -3.121 -21.355 1.00 77.75 170 SER A N 1
ATOM 1394 C CA . SER A 1 170 ? 31.430 -4.235 -20.406 1.00 77.75 170 SER A CA 1
ATOM 1395 C C . SER A 1 170 ? 30.541 -3.874 -19.198 1.00 77.75 170 SER A C 1
ATOM 1397 O O . SER A 1 170 ? 30.711 -4.403 -18.102 1.00 77.75 170 SER A O 1
ATOM 1399 N N . ILE A 1 171 ? 29.579 -2.968 -19.388 1.00 77.81 171 ILE A N 1
ATOM 1400 C CA . ILE A 1 171 ? 28.659 -2.482 -18.359 1.00 77.81 171 ILE A CA 1
ATOM 1401 C C . ILE A 1 171 ? 27.262 -2.986 -18.705 1.00 77.81 171 ILE A C 1
ATOM 1403 O O . ILE A 1 171 ? 26.722 -2.680 -19.765 1.00 77.81 171 ILE A O 1
ATOM 1407 N N . ASN A 1 172 ? 26.655 -3.743 -17.794 1.00 79.69 172 ASN A N 1
ATOM 1408 C CA . ASN A 1 172 ? 25.254 -4.121 -17.921 1.00 79.69 172 ASN A CA 1
ATOM 1409 C C . ASN A 1 172 ? 24.387 -2.996 -17.337 1.00 79.69 172 ASN A C 1
ATOM 1411 O O . ASN A 1 172 ? 24.536 -2.655 -16.164 1.00 79.69 172 ASN A O 1
ATOM 1415 N N . VAL A 1 173 ? 23.474 -2.435 -18.135 1.00 84.38 173 VAL A N 1
ATOM 1416 C CA . VAL A 1 173 ? 22.554 -1.373 -17.698 1.00 84.38 173 VAL A CA 1
ATOM 1417 C C . VAL A 1 173 ? 21.122 -1.906 -17.702 1.00 84.38 173 VAL A C 1
ATOM 1419 O O . VAL A 1 173 ? 20.724 -2.660 -18.596 1.00 84.38 173 VAL A O 1
ATOM 1422 N N . ARG A 1 174 ? 20.334 -1.508 -16.699 1.00 87.31 174 ARG A N 1
ATOM 1423 C CA . ARG A 1 174 ? 18.878 -1.697 -16.666 1.00 87.31 174 ARG A CA 1
ATOM 1424 C C . ARG A 1 174 ? 18.199 -0.340 -16.582 1.00 87.31 174 ARG A C 1
ATOM 1426 O O . ARG A 1 174 ? 18.660 0.541 -15.862 1.00 87.31 174 ARG A O 1
ATOM 1433 N N . ARG A 1 175 ? 17.100 -0.195 -17.313 1.00 88.94 175 ARG A N 1
ATOM 1434 C CA . ARG A 1 175 ? 16.158 0.919 -17.165 1.00 88.94 175 ARG A CA 1
ATOM 1435 C C . ARG A 1 175 ? 14.931 0.422 -16.409 1.00 88.94 175 ARG A C 1
ATOM 1437 O O . ARG A 1 175 ? 14.706 -0.790 -16.359 1.00 88.94 175 ARG A O 1
ATOM 1444 N N . SER A 1 176 ? 14.174 1.325 -15.794 1.00 90.62 176 SER A N 1
ATOM 1445 C CA . SER A 1 176 ? 12.873 0.960 -15.231 1.00 90.62 176 SER A CA 1
ATOM 1446 C C . SER A 1 176 ? 11.939 0.470 -16.344 1.00 90.62 176 SER A C 1
ATOM 1448 O O . SER A 1 176 ? 12.121 0.834 -17.508 1.00 90.62 176 SER A O 1
ATOM 1450 N N . LYS A 1 177 ? 10.979 -0.397 -16.006 1.00 91.00 177 LYS A N 1
ATOM 1451 C CA . LYS A 1 177 ? 9.953 -0.864 -16.952 1.00 91.00 177 LYS A CA 1
ATOM 1452 C C . LYS A 1 177 ? 9.064 0.297 -17.398 1.00 91.00 177 LYS A C 1
ATOM 1454 O O . LYS A 1 177 ? 8.821 0.455 -18.589 1.00 91.00 177 LYS A O 1
ATOM 1459 N N . TYR A 1 178 ? 8.661 1.116 -16.428 1.00 92.88 178 TYR A N 1
ATOM 1460 C CA . TYR A 1 178 ? 7.746 2.240 -16.592 1.00 92.88 178 TYR A CA 1
ATOM 1461 C C . TYR A 1 178 ? 8.283 3.505 -15.916 1.00 92.88 178 TYR A C 1
ATOM 1463 O O . TYR A 1 178 ? 9.307 3.472 -15.212 1.00 92.88 178 TYR A O 1
ATOM 1471 N N . ASN A 1 179 ? 7.580 4.618 -16.116 1.00 90.62 179 ASN A N 1
ATOM 1472 C CA . ASN A 1 179 ? 7.841 5.865 -15.403 1.00 90.62 179 ASN A CA 1
ATOM 1473 C C . ASN A 1 179 ? 7.460 5.741 -13.925 1.00 90.62 179 ASN A C 1
ATOM 1475 O O . ASN A 1 179 ? 6.771 4.809 -13.520 1.00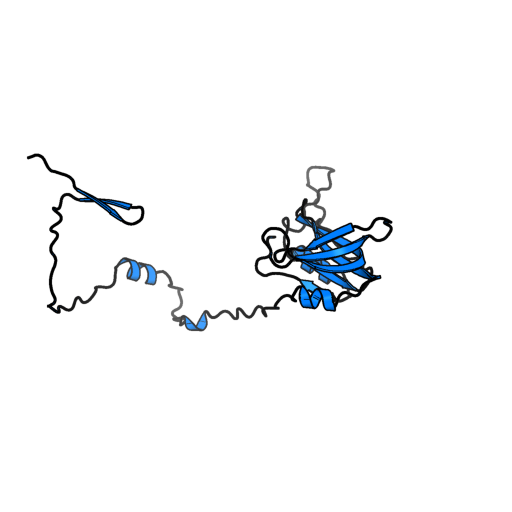 90.62 179 ASN A O 1
ATOM 1479 N N . LYS A 1 180 ? 7.929 6.679 -13.100 1.00 88.50 180 LYS A N 1
ATOM 1480 C CA . LYS A 1 180 ? 7.499 6.745 -11.700 1.00 88.50 180 LYS A CA 1
ATOM 1481 C C . LYS A 1 180 ? 5.980 6.868 -11.634 1.00 88.50 180 LYS A C 1
ATOM 1483 O O . LYS A 1 180 ? 5.400 7.576 -12.451 1.00 88.50 180 LYS A O 1
ATOM 1488 N N . LEU A 1 181 ? 5.397 6.184 -10.654 1.00 88.00 181 LEU A N 1
ATOM 1489 C CA . LEU A 1 181 ? 3.978 6.247 -10.316 1.00 88.00 181 LEU A CA 1
ATOM 1490 C C . LEU A 1 181 ? 3.043 5.739 -11.430 1.00 88.00 181 LEU A C 1
ATOM 1492 O O . LEU A 1 181 ? 1.832 5.933 -11.396 1.00 88.00 181 LEU A O 1
ATOM 1496 N N . ASP A 1 182 ? 3.599 5.028 -12.412 1.00 89.88 182 ASP A N 1
ATOM 1497 C CA . ASP A 1 182 ? 2.817 4.397 -13.465 1.00 89.88 182 ASP A CA 1
ATOM 1498 C C . ASP A 1 182 ? 1.959 3.262 -12.886 1.00 89.88 182 ASP A C 1
ATOM 1500 O O . ASP A 1 182 ? 2.480 2.293 -12.320 1.00 89.88 182 ASP A O 1
ATOM 1504 N N . LYS A 1 183 ? 0.635 3.370 -13.051 1.00 88.44 183 LYS A N 1
ATOM 1505 C CA . LYS A 1 183 ? -0.354 2.401 -12.553 1.00 88.44 183 LYS A CA 1
ATOM 1506 C C . LYS A 1 183 ? -0.101 0.982 -13.073 1.00 88.44 183 LYS A C 1
ATOM 1508 O O . LYS A 1 183 ? -0.484 0.027 -12.396 1.00 88.44 183 LYS A O 1
ATOM 1513 N N . GLN A 1 184 ? 0.596 0.822 -14.204 1.00 91.69 184 GLN A N 1
ATOM 1514 C CA . GLN A 1 184 ? 0.984 -0.493 -14.730 1.00 91.69 184 GLN A CA 1
ATOM 1515 C C . GLN A 1 184 ? 1.795 -1.318 -13.724 1.00 91.69 184 GLN A C 1
ATOM 1517 O O . GLN A 1 184 ? 1.679 -2.539 -13.708 1.00 91.69 184 GLN A O 1
ATOM 1522 N N . TYR A 1 185 ? 2.536 -0.681 -12.811 1.00 93.75 185 TYR A N 1
ATOM 1523 C CA . TYR A 1 185 ? 3.219 -1.400 -11.735 1.00 93.75 185 TYR A CA 1
ATOM 1524 C C . TYR A 1 185 ? 2.271 -2.129 -10.777 1.00 93.75 185 TYR A C 1
ATOM 1526 O O . TYR A 1 185 ? 2.615 -3.204 -10.286 1.00 93.75 185 TYR A O 1
ATOM 1534 N N . LEU A 1 186 ? 1.097 -1.558 -10.488 1.00 92.81 186 LEU A N 1
ATOM 1535 C CA . LEU A 1 186 ? 0.112 -2.209 -9.624 1.00 92.81 186 LEU A CA 1
ATOM 1536 C C . LEU A 1 186 ? -0.539 -3.390 -10.344 1.00 92.81 186 LEU A C 1
ATOM 1538 O O . LEU A 1 186 ? -0.709 -4.445 -9.741 1.00 92.81 186 LEU A O 1
ATOM 1542 N N . VAL A 1 187 ? -0.822 -3.234 -11.640 1.00 93.19 187 VAL A N 1
ATOM 1543 C CA . VAL A 1 187 ? -1.362 -4.301 -12.496 1.00 93.19 187 VAL A CA 1
ATOM 1544 C C . VAL A 1 187 ? -0.379 -5.471 -12.597 1.00 93.19 187 VAL A C 1
ATOM 1546 O O . VAL A 1 187 ? -0.764 -6.616 -12.373 1.00 93.19 187 VAL A O 1
ATOM 1549 N N . ASP A 1 188 ? 0.902 -5.190 -12.855 1.00 93.75 188 ASP A N 1
ATOM 1550 C CA . ASP A 1 188 ? 1.980 -6.187 -12.832 1.00 93.75 188 ASP A CA 1
ATOM 1551 C C . ASP A 1 188 ? 2.040 -6.916 -11.482 1.00 93.75 188 ASP A C 1
ATOM 1553 O O . ASP A 1 188 ? 2.182 -8.137 -11.440 1.00 93.75 188 ASP A O 1
ATOM 1557 N N . GLY A 1 189 ? 1.901 -6.174 -10.379 1.00 93.06 189 GLY A N 1
ATOM 1558 C CA . GLY A 1 189 ? 1.884 -6.733 -9.031 1.00 93.06 189 GLY A CA 1
ATOM 1559 C C . GLY A 1 189 ? 0.713 -7.691 -8.808 1.00 93.06 189 GLY A C 1
ATOM 1560 O O . GLY A 1 189 ? 0.930 -8.802 -8.329 1.00 93.06 189 GLY A O 1
ATOM 1561 N N . VAL A 1 190 ? -0.503 -7.321 -9.218 1.00 94.56 190 VAL A N 1
ATOM 1562 C CA . VAL A 1 190 ? -1.677 -8.213 -9.149 1.00 94.56 190 VAL A CA 1
ATOM 1563 C C . VAL A 1 190 ? -1.458 -9.479 -9.968 1.00 94.56 190 VAL A C 1
ATOM 1565 O O . VAL A 1 190 ? -1.654 -10.581 -9.462 1.00 94.56 190 VAL A O 1
ATOM 1568 N N . ASN A 1 191 ? -0.952 -9.330 -11.191 1.00 94.62 191 ASN A N 1
ATOM 1569 C CA . ASN A 1 191 ? -0.685 -10.450 -12.090 1.00 94.62 191 ASN A CA 1
ATOM 1570 C C . ASN A 1 191 ? 0.504 -11.325 -11.655 1.00 94.62 191 ASN A C 1
ATOM 1572 O O . ASN A 1 191 ? 0.681 -12.422 -12.182 1.00 94.62 191 ASN A O 1
ATOM 1576 N N . SER A 1 192 ? 1.331 -10.864 -10.710 1.00 94.44 192 SER A N 1
ATOM 1577 C CA . SER A 1 192 ? 2.477 -11.631 -10.205 1.00 94.44 192 SER A CA 1
ATOM 1578 C C . SER A 1 192 ? 2.088 -12.763 -9.251 1.00 94.44 192 SER A C 1
ATOM 1580 O O . SER A 1 192 ? 2.911 -13.635 -8.968 1.00 94.44 192 SER A O 1
ATOM 1582 N N . THR A 1 193 ? 0.845 -12.768 -8.762 1.00 93.44 193 THR A N 1
ATOM 1583 C CA . THR A 1 193 ? 0.353 -13.741 -7.784 1.00 93.44 193 THR A CA 1
ATOM 1584 C C . THR A 1 193 ? -0.931 -14.405 -8.262 1.00 93.44 193 THR A C 1
ATOM 1586 O O . THR A 1 193 ? -1.791 -13.754 -8.838 1.00 93.44 193 THR A O 1
ATOM 1589 N N . GLU A 1 194 ? -1.109 -15.690 -7.958 1.00 93.00 194 GLU A N 1
ATOM 1590 C CA . GLU A 1 194 ? -2.356 -16.413 -8.265 1.00 93.00 194 GLU A CA 1
ATOM 1591 C C . GLU A 1 194 ? -3.515 -16.029 -7.328 1.00 93.00 194 GLU A C 1
ATOM 1593 O O . GLU A 1 194 ? -4.678 -16.316 -7.608 1.00 93.00 194 GLU A O 1
ATOM 1598 N N . GLN A 1 195 ? -3.206 -15.407 -6.186 1.00 93.62 195 GLN A N 1
ATOM 1599 C CA . GLN A 1 195 ? -4.198 -15.037 -5.184 1.00 93.62 195 GLN A CA 1
ATOM 1600 C C . GLN A 1 195 ? -4.861 -13.709 -5.541 1.00 93.62 195 GLN A C 1
ATOM 1602 O O . GLN A 1 195 ? -4.191 -12.712 -5.808 1.00 93.62 195 GLN A O 1
ATOM 1607 N N . GLN A 1 196 ? -6.191 -13.688 -5.482 1.00 93.88 196 GLN A N 1
ATOM 1608 C CA . GLN A 1 196 ? -6.954 -12.468 -5.706 1.00 93.88 196 GLN A CA 1
ATOM 1609 C C . GLN A 1 196 ? -6.833 -11.523 -4.503 1.00 93.88 196 GLN A C 1
ATOM 1611 O O . GLN A 1 196 ? -6.880 -11.982 -3.354 1.00 93.88 196 GLN A O 1
ATOM 1616 N N . PRO A 1 197 ? -6.678 -10.212 -4.740 1.00 95.69 197 PRO A N 1
ATOM 1617 C CA . PRO A 1 197 ? -6.697 -9.231 -3.669 1.00 95.69 197 PRO A CA 1
ATOM 1618 C C . PRO A 1 197 ? -8.085 -9.157 -3.031 1.00 95.69 197 PRO A C 1
ATOM 1620 O O . PRO A 1 197 ? -9.111 -9.298 -3.693 1.00 95.69 197 PRO A O 1
ATOM 1623 N N . ILE A 1 198 ? -8.110 -8.909 -1.722 1.00 96.00 198 ILE A N 1
ATOM 1624 C CA . ILE A 1 198 ? -9.359 -8.680 -0.984 1.00 96.00 198 ILE A CA 1
ATOM 1625 C C . ILE A 1 198 ? -9.843 -7.237 -1.137 1.00 96.00 198 ILE A C 1
ATOM 1627 O O . ILE A 1 198 ? -11.033 -6.970 -0.998 1.00 96.00 198 ILE A O 1
ATOM 1631 N N . ILE A 1 199 ? -8.914 -6.309 -1.386 1.00 95.12 199 ILE A N 1
ATOM 1632 C CA . ILE A 1 199 ? -9.176 -4.880 -1.543 1.00 95.12 199 ILE A CA 1
ATOM 1633 C C . ILE A 1 199 ? -8.323 -4.367 -2.700 1.00 95.12 199 ILE A C 1
ATOM 1635 O O . ILE A 1 199 ? -7.097 -4.485 -2.673 1.00 95.12 199 ILE A O 1
ATOM 1639 N N . GLU A 1 200 ? -8.976 -3.728 -3.664 1.00 93.75 200 GLU A N 1
ATOM 1640 C CA . GLU A 1 200 ? -8.351 -2.934 -4.721 1.00 93.75 200 GLU A CA 1
ATOM 1641 C C . GLU A 1 200 ? -8.870 -1.501 -4.595 1.00 93.75 200 GLU A C 1
ATOM 1643 O O . GLU A 1 200 ? -10.044 -1.233 -4.853 1.00 93.75 200 GLU A O 1
ATOM 1648 N N . TYR A 1 201 ? -8.010 -0.579 -4.162 1.00 92.81 201 TYR A N 1
ATOM 1649 C CA . TYR A 1 201 ? -8.358 0.831 -4.033 1.00 92.81 201 TYR A CA 1
ATOM 1650 C C . TYR A 1 201 ? -7.575 1.650 -5.059 1.00 92.81 201 TYR A C 1
ATOM 1652 O O . TYR A 1 201 ? -6.387 1.925 -4.881 1.00 92.81 201 TYR A O 1
ATOM 1660 N N . LEU A 1 202 ? -8.248 2.012 -6.152 1.00 89.25 202 LEU A N 1
ATOM 1661 C CA . LEU A 1 202 ? -7.685 2.738 -7.292 1.00 89.25 202 LEU A CA 1
ATOM 1662 C C . LEU A 1 202 ? -8.554 3.975 -7.585 1.00 89.25 202 LEU A C 1
ATOM 1664 O O . LEU A 1 202 ? -9.450 3.904 -8.424 1.00 89.25 202 LEU A O 1
ATOM 1668 N N . PRO A 1 203 ? -8.345 5.104 -6.887 1.00 85.31 203 PRO A N 1
ATOM 1669 C CA . PRO A 1 203 ? -9.183 6.281 -7.076 1.00 85.31 203 PRO A CA 1
ATOM 1670 C C . PRO A 1 203 ? -8.987 6.880 -8.478 1.00 85.31 203 PRO A C 1
ATOM 1672 O O . PRO A 1 203 ? -7.873 6.910 -9.009 1.00 85.31 203 PRO A O 1
ATOM 1675 N N . MET A 1 204 ? -10.061 7.406 -9.079 1.00 72.25 204 MET A N 1
ATOM 1676 C CA . MET A 1 204 ? -10.004 8.034 -10.412 1.00 72.25 204 MET A CA 1
ATOM 1677 C C . MET A 1 204 ? -9.015 9.205 -10.448 1.00 72.25 204 MET A C 1
ATOM 1679 O O . MET A 1 204 ? -8.163 9.280 -11.331 1.00 72.25 204 MET A O 1
ATOM 1683 N N . ASN A 1 205 ? -9.047 10.042 -9.409 1.00 68.69 205 ASN A N 1
ATOM 1684 C CA . ASN A 1 205 ? -8.137 11.174 -9.228 1.00 68.69 205 ASN A CA 1
ATOM 1685 C C . ASN A 1 205 ? -6.852 10.780 -8.491 1.00 68.69 205 ASN A C 1
ATOM 1687 O O . ASN A 1 205 ? -6.273 11.609 -7.782 1.00 68.69 205 ASN A O 1
ATOM 1691 N N . ALA A 1 206 ? -6.429 9.514 -8.593 1.00 63.03 206 ALA A N 1
ATOM 1692 C CA . ALA A 1 206 ? -5.153 9.104 -8.036 1.00 63.03 206 ALA A CA 1
ATOM 1693 C C . ALA A 1 206 ? -4.056 9.987 -8.628 1.00 63.03 206 ALA A C 1
ATOM 1695 O O . ALA A 1 206 ? -3.821 9.954 -9.838 1.00 63.03 206 ALA A O 1
ATOM 1696 N N . ILE A 1 207 ? -3.392 10.764 -7.775 1.00 57.00 207 ILE A N 1
ATOM 1697 C CA . ILE A 1 207 ? -2.125 11.362 -8.167 1.00 57.00 207 ILE A CA 1
ATOM 1698 C C . ILE A 1 207 ? -1.180 10.171 -8.230 1.00 57.00 207 ILE A C 1
ATOM 1700 O O . ILE A 1 207 ? -0.941 9.530 -7.204 1.00 57.00 207 ILE A O 1
ATOM 1704 N N . ALA A 1 208 ? -0.788 9.832 -9.460 1.00 45.69 208 ALA A N 1
ATOM 1705 C CA . ALA A 1 208 ? 0.404 9.054 -9.720 1.00 45.69 208 ALA A CA 1
ATOM 1706 C C . ALA A 1 208 ? 1.547 9.823 -9.065 1.00 45.69 208 ALA A C 1
ATOM 1708 O O . ALA A 1 208 ? 2.006 10.840 -9.633 1.00 45.69 208 ALA A O 1
#

Radius of gyration: 30.68 Å; Cα contacts (8 Å, |Δi|>4): 297; chains: 1; bounding box: 71×86×66 Å

Mean predicted aligned error: 16.91 Å

Secondary structure (DSSP, 8-state):
--PPPEEEEETTEEEEE-S-----------------PPPHHHHHHTTS---SS-----GGGG---------PPPPHHHHHHH--TT-EEEEEEE-TTT-SEEEEEEEEEEEEEEEETTEEEEEEEEEEETT--SEEEEEE-TT--EEEEES--------B---B--TT-S--B--BSS-TT-THHHHHHHHT-SSPPSEEE--TT---

Nearest PDB structures (foldseek):
  3oa6-assembly1_B  TM=6.284E-01  e=1.018E+00  Homo sapiens
  7uw8-assembly1_A  TM=5.328E-01  e=4.439E-01  Drosophila melanogaster
  6z1p-assembly1_At  TM=2.806E-01  e=7.563E-02  Tetrahymena thermophila SB210
  7uve-assembly1_A  TM=5.156E-01  e=1.018E+00  Drosophila melanogaster
  3m9q-assembly2_B  TM=5.806E-01  e=2.207E+00  Drosophila melanogaster

Sequence (208 aa):
MEGQLSFIVEDNSLLITDKEVVTCHDKFKDMELFIEQPDPFIEASKKFFFIEEGEQIELDELILPIIEEEKESMSFQEIVKILKDSSKYTILMFDDLTGFPISIQITLSKAAIASFAQYPEALYLDYRVKRRRTNSQFVFLPNKSFIIWDGHIDVDTNMWGKWTRPSVASINVRRSKYNKLDKQYLVDGVNSTEQQPIIEYLPMNAIA

pLDDT: mean 76.02, std 21.74, range [31.84, 97.94]

Organism: NCBI:txid59843

Solvent-accessible surface area (backbone atoms only — not comparable to full-atom values): 13247 Å² total; per-residue (Å²): 135,89,80,79,81,48,81,52,82,56,93,98,46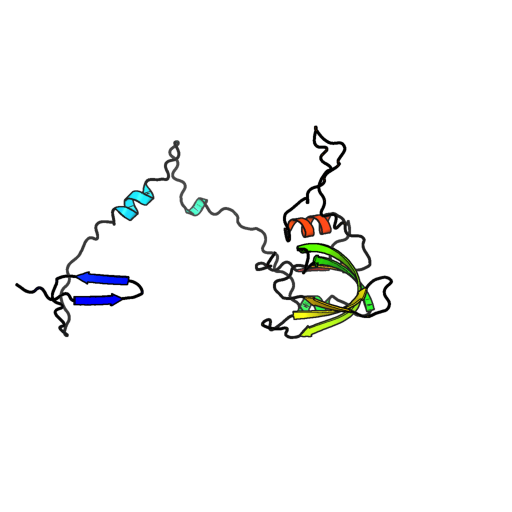,81,52,79,48,89,68,85,84,84,85,79,84,87,81,86,86,84,91,76,90,73,81,75,72,76,56,68,70,64,59,59,65,72,68,78,80,77,67,101,62,98,68,86,77,57,81,79,74,69,64,66,84,82,67,71,77,80,72,75,47,70,52,69,74,54,50,45,72,70,57,58,62,75,36,47,25,19,39,40,31,61,37,92,86,78,28,45,58,43,68,46,44,31,34,33,61,40,66,48,75,47,64,49,94,95,38,77,59,22,41,36,38,35,28,27,46,70,96,56,89,60,77,49,74,48,78,46,48,74,39,52,49,40,37,34,29,81,34,80,64,83,55,56,52,78,56,63,39,72,81,44,71,53,96,85,50,102,53,82,45,69,49,59,68,63,64,73,38,44,66,65,54,58,53,51,25,53,73,53,38,94,67,74,62,78,41,66,35,60,40,92,74,37,70,96

Foldseek 3Di:
DDQDWDWDDDDPDIDIDSDDDDDDDDDDDDDDDDPPPPDVVVVVVVPPDDDPDDDDDDPVNPPDPPPPPPPPFDDLVVVQVLDDAQFWKKKWFADPPQLAIDIFIWGWHHWDWQDDDPRRTWIKTWIDTPPGDDIDIDIHGLQTWMFMAGHDDDFDRPQWDDWDDDPPDPDIDIDGPDDRNPCVSVVSRCVRDPGHTPGTRHHPNRDD